Protein AF-A0A1B6FKU8-F1 (afdb_monomer)

InterPro domains:
  IPR032171 C-terminal of Roc, COR-A domain [PF16095] (45-155)

Organism: NCBI:txid1464854

Secondary structure (DSSP, 8-state):
-HHHHHHHHHHHHHHHHHHHTT--SEEEHHHHHHHHHHHHHHHHS---SSHHHHHHHHHHHHHTTSSEE--STTTTTEEES-HHHHHHHHHHHTS-TTT-GGGTTSEEETTTHHHH-TT---TTS-HHHHHHHHHHHTTSSEESSSSEEE-GGGSPPGGGHHHH-EEEEP--S-TTS-S-----------------------------------------TTT--------S---TTHHHHHHHHHHT-HHHHHHHHHH----HHHHH-HHHHHHS-PPEEEEEETTEEEEEETTEEEEEEE---TTS--SS--GGG-

Solvent-accessible surface area (backbone atoms only — not comparable to full-atom values): 19534 Å² total; per-residue (Å²): 107,76,69,46,55,51,46,52,55,48,40,51,48,54,23,52,53,26,50,75,70,60,30,55,40,62,33,45,55,69,54,44,54,53,51,52,52,52,48,35,37,72,75,67,73,41,80,67,94,45,74,65,54,46,49,53,44,48,50,53,34,32,79,71,62,56,26,44,68,44,97,41,100,81,41,54,50,44,37,33,34,37,52,66,60,50,50,52,60,55,45,58,76,76,42,59,53,92,81,30,69,67,37,70,57,14,44,29,46,57,80,54,48,59,71,77,45,72,77,66,47,58,74,95,54,66,60,66,58,51,52,52,51,47,29,43,72,71,62,60,29,38,63,47,55,100,53,40,32,38,27,50,89,45,28,37,51,79,88,40,41,89,81,58,57,28,72,46,78,48,84,62,71,64,91,72,73,86,67,83,85,71,78,82,74,84,75,92,72,91,79,91,80,81,98,70,93,72,86,80,74,82,77,76,79,71,83,77,69,86,77,78,82,74,94,82,84,82,86,54,75,92,75,56,89,80,84,86,84,90,66,98,70,81,62,91,63,46,48,54,54,50,51,35,55,59,72,49,40,66,65,56,50,54,48,62,48,62,72,60,79,76,56,71,73,50,64,71,36,71,68,52,42,59,66,68,65,55,60,37,30,36,37,46,34,49,56,34,40,32,40,28,49,64,95,41,75,79,44,77,51,65,69,88,56,88,91,54,88,49,80,96,59,60,73,90,78,112

Nearest PDB structures (foldseek):
  4wnr-assembly1_A  TM=6.972E-01  e=4.514E-07  Methanosarcina barkeri str. Fusaro
  3dpt-assembly1_A  TM=7.678E-01  e=4.236E-05  Chlorobaculum tepidum
  7jgr-assembly1_D  TM=4.812E-01  e=6.026E+00  Drosophila melanogaster

Radius of gyration: 30.18 Å; Cα contacts (8 Å, |Δi|>4): 337; chains: 1; bounding box: 61×38×111 Å

Sequence (318 aa):
PASYLALEDVVGHIAAERRQAGVDPVLTADQYRAVVWSEMQYRYQRTFRDTAELHQATLFLHDNGVLLHYDDATLKDLYFLDPQWLCDMLAHVVTIREINPFARTGIMKLDDLKHVFKSSNLGPVDTRGYIVNLLNKFEVALTWDNRTLLIPSLLPAEDDVHTAAVKVKIPVRSRGWAVRNKKISIPSASTVVGNSSFYAAPTTAVPELPCELELT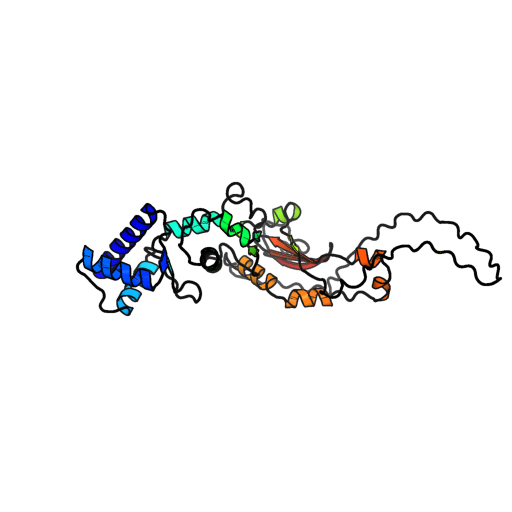HRGDPEVCVSRLLLMSYFPSGFWSRLITRILADDSIVDIVRSFFIIPKEVTQDSRLARLLDVRAEWVLWQTGMELRYADSVLFRMKEVIPSMRNSPVDYKKL

pLDDT: mean 76.71, std 18.18, range [29.33, 95.94]

Mean predicted aligned error: 13.11 Å

Structure (mmCIF, N/CA/C/O backbone):
data_AF-A0A1B6FKU8-F1
#
_entry.id   AF-A0A1B6FKU8-F1
#
loop_
_atom_site.group_PDB
_atom_site.id
_atom_site.type_symbol
_atom_site.label_atom_id
_atom_site.label_alt_id
_atom_site.label_comp_id
_atom_site.label_asym_id
_atom_site.label_entity_id
_atom_site.label_seq_id
_atom_site.pdbx_PDB_ins_code
_atom_site.Cartn_x
_atom_site.Cartn_y
_atom_site.Cartn_z
_atom_site.occupancy
_atom_site.B_iso_or_equiv
_atom_site.auth_seq_id
_atom_site.auth_comp_id
_atom_site.auth_asym_id
_atom_site.auth_atom_id
_atom_site.pdbx_PDB_model_num
ATOM 1 N N . PRO A 1 1 ? -3.999 1.912 34.307 1.00 79.06 1 PRO A N 1
ATOM 2 C CA . PRO A 1 1 ? -5.062 2.599 35.088 1.00 79.06 1 PRO A CA 1
ATOM 3 C C . PRO A 1 1 ? -6.407 1.890 34.893 1.00 79.06 1 PRO A C 1
ATOM 5 O O . PRO A 1 1 ? -6.628 1.354 33.816 1.00 79.06 1 PRO A O 1
ATOM 8 N N . ALA A 1 2 ? -7.304 1.874 35.882 1.00 85.75 2 ALA A N 1
ATOM 9 C CA . ALA A 1 2 ? -8.576 1.146 35.749 1.00 85.75 2 ALA A CA 1
ATOM 10 C C . ALA A 1 2 ? -9.507 1.712 34.651 1.00 85.75 2 ALA A C 1
ATOM 12 O O . ALA A 1 2 ? -10.292 0.968 34.079 1.00 85.75 2 ALA A O 1
ATOM 13 N N . SER A 1 3 ? -9.392 3.003 34.311 1.00 87.56 3 SER A N 1
ATOM 14 C CA . SER A 1 3 ? -10.083 3.606 33.158 1.00 87.56 3 SER A CA 1
ATOM 15 C C . SER A 1 3 ? -9.604 3.059 31.807 1.00 87.56 3 SER A C 1
ATOM 17 O O . SER A 1 3 ? -10.375 3.055 30.858 1.00 87.56 3 SER A O 1
ATOM 19 N N . TYR A 1 4 ? -8.363 2.573 31.722 1.00 92.06 4 TYR A N 1
ATOM 20 C CA . TYR A 1 4 ? -7.767 2.082 30.475 1.00 92.06 4 TYR A CA 1
ATOM 21 C C . TYR A 1 4 ? -8.216 0.643 30.202 1.00 92.06 4 TYR A C 1
ATOM 23 O O . TYR A 1 4 ? -8.531 0.316 29.069 1.00 92.06 4 TYR A O 1
ATOM 31 N N . LEU A 1 5 ? -8.330 -0.175 31.255 1.00 91.00 5 LEU A N 1
ATOM 32 C CA . LEU A 1 5 ? -8.915 -1.519 31.163 1.00 91.00 5 LEU A CA 1
ATOM 33 C C . LEU A 1 5 ? -10.403 -1.452 30.787 1.00 91.00 5 LEU A C 1
ATOM 35 O O . LEU A 1 5 ? -10.860 -2.187 29.925 1.00 91.00 5 LEU A O 1
ATOM 39 N N . ALA A 1 6 ? -11.150 -0.511 31.377 1.00 92.12 6 ALA A N 1
ATOM 40 C CA . ALA A 1 6 ? -12.539 -0.277 30.982 1.00 92.12 6 ALA A CA 1
ATOM 41 C C . ALA A 1 6 ? -12.652 0.161 29.510 1.00 92.12 6 ALA A C 1
ATOM 43 O O . ALA A 1 6 ? -13.564 -0.271 28.812 1.00 92.12 6 ALA A O 1
ATOM 44 N N . LEU A 1 7 ? -11.719 0.991 29.027 1.00 94.31 7 LEU A N 1
ATOM 45 C CA . LEU A 1 7 ? -11.674 1.384 27.619 1.00 94.31 7 LEU A CA 1
ATOM 46 C C . LEU A 1 7 ? -11.393 0.193 26.698 1.00 94.31 7 LEU A C 1
ATOM 48 O O . LEU A 1 7 ? -12.046 0.077 25.668 1.00 94.31 7 LEU A O 1
ATOM 52 N N . GLU A 1 8 ? -10.452 -0.675 27.062 1.00 94.81 8 GLU A N 1
ATOM 53 C CA . GLU A 1 8 ? -10.139 -1.903 26.322 1.00 94.81 8 GLU A CA 1
ATOM 54 C C . GLU A 1 8 ? -11.380 -2.792 26.163 1.00 94.81 8 GLU A C 1
ATOM 56 O O . GLU A 1 8 ? -11.742 -3.139 25.036 1.00 94.81 8 GLU A O 1
ATOM 61 N N . ASP A 1 9 ? -12.102 -3.058 27.256 1.00 93.94 9 ASP A N 1
ATOM 62 C CA . ASP A 1 9 ? -13.347 -3.832 27.217 1.00 93.94 9 ASP A CA 1
ATOM 63 C C . ASP A 1 9 ? -14.419 -3.165 26.333 1.00 93.94 9 ASP A C 1
ATOM 65 O O . ASP A 1 9 ? -15.095 -3.828 25.538 1.00 93.94 9 ASP A O 1
ATOM 69 N N . VAL A 1 10 ? -14.579 -1.840 26.450 1.00 94.75 10 VAL A N 1
ATOM 70 C CA . VAL A 1 10 ? -15.532 -1.058 25.645 1.00 94.75 10 VAL A CA 1
ATOM 71 C C . VAL A 1 10 ? -15.188 -1.140 24.159 1.00 94.75 10 VAL A C 1
ATOM 73 O O . VAL A 1 10 ? -16.073 -1.392 23.341 1.00 94.75 10 VAL A O 1
ATOM 76 N N . VAL A 1 11 ? -13.916 -0.966 23.795 1.00 95.56 11 VAL A N 1
ATOM 77 C CA . VAL A 1 11 ? -13.444 -1.056 22.407 1.00 95.56 11 VAL A CA 1
ATOM 78 C C . VAL A 1 11 ? -13.693 -2.452 21.843 1.00 95.56 11 VAL A C 1
ATOM 80 O O . VAL A 1 11 ? -14.251 -2.567 20.749 1.00 95.56 11 VAL A O 1
ATOM 83 N N . GLY A 1 12 ? -13.373 -3.501 22.608 1.00 94.75 12 GLY A N 1
ATOM 84 C CA . GLY A 1 12 ? -13.641 -4.885 22.221 1.00 94.75 12 GLY A CA 1
ATOM 85 C C . GLY A 1 12 ? -15.130 -5.149 21.981 1.00 94.75 12 GLY A C 1
ATOM 86 O O . GLY A 1 12 ? -15.500 -5.792 20.995 1.00 94.75 12 GLY A O 1
ATOM 87 N N . HIS A 1 13 ? -16.006 -4.592 22.822 1.00 94.50 13 HIS A N 1
ATOM 88 C CA . HIS A 1 13 ? -17.446 -4.712 22.617 1.00 94.50 13 HIS A CA 1
ATOM 89 C C . HIS A 1 13 ? -17.924 -3.993 21.352 1.00 94.50 13 HIS A C 1
ATOM 91 O O . HIS A 1 13 ? -18.655 -4.584 20.559 1.00 94.50 13 HIS A O 1
ATOM 97 N N . ILE A 1 14 ? -17.514 -2.737 21.146 1.00 94.69 14 ILE A N 1
ATOM 98 C CA . ILE A 1 14 ? -17.926 -1.953 19.972 1.00 94.69 14 ILE A CA 1
ATOM 99 C C . ILE A 1 14 ? -17.451 -2.639 18.682 1.00 94.69 14 ILE A C 1
ATOM 101 O O . ILE A 1 14 ? -18.188 -2.690 17.695 1.00 94.69 14 ILE A O 1
ATOM 105 N N . ALA A 1 15 ? -16.236 -3.196 18.680 1.00 94.62 15 ALA A N 1
ATOM 106 C CA . ALA A 1 15 ? -15.712 -3.967 17.557 1.00 94.62 15 ALA A CA 1
ATOM 107 C C . ALA A 1 15 ? -16.561 -5.221 17.274 1.00 94.62 15 ALA A C 1
ATOM 109 O O . ALA A 1 15 ? -16.908 -5.489 16.120 1.00 94.62 15 ALA A O 1
ATOM 110 N N . ALA A 1 16 ? -16.940 -5.968 18.318 1.00 93.81 16 ALA A N 1
ATOM 111 C CA . ALA A 1 16 ? -17.774 -7.161 18.192 1.00 93.81 16 ALA A CA 1
ATOM 112 C C . ALA A 1 16 ? -19.190 -6.839 17.686 1.00 93.81 16 ALA A C 1
ATOM 114 O O . ALA A 1 16 ? -19.685 -7.523 16.789 1.00 93.81 16 ALA A O 1
ATOM 115 N N . GLU A 1 17 ? -19.817 -5.786 18.212 1.00 93.44 17 GLU A N 1
ATOM 116 C CA . GLU A 1 17 ? -21.133 -5.306 17.776 1.00 93.44 17 GLU A CA 1
ATOM 117 C C . GLU A 1 17 ? -21.115 -4.916 16.292 1.00 93.44 17 GLU A C 1
ATOM 119 O O . GLU A 1 17 ? -21.962 -5.361 15.515 1.00 93.44 17 GLU A O 1
ATOM 124 N N . ARG A 1 18 ? -20.097 -4.159 15.861 1.00 90.94 18 ARG A N 1
ATOM 125 C CA . ARG A 1 18 ? -19.927 -3.777 14.451 1.00 90.94 18 ARG A CA 1
ATOM 126 C C . ARG A 1 18 ? -19.764 -4.982 13.536 1.00 90.94 18 ARG A C 1
ATOM 128 O O . ARG A 1 18 ? -20.434 -5.056 12.505 1.00 90.94 18 ARG A O 1
ATOM 135 N N . ARG A 1 19 ? -18.944 -5.958 13.937 1.00 88.62 19 ARG A N 1
ATOM 136 C CA . ARG A 1 19 ? -18.764 -7.199 13.174 1.00 88.62 19 ARG A CA 1
ATOM 137 C C . ARG A 1 19 ? -20.077 -7.979 13.055 1.00 88.62 19 ARG A C 1
ATOM 139 O O . ARG A 1 19 ? -20.380 -8.474 11.973 1.00 88.62 19 ARG A O 1
ATOM 146 N N . GLN A 1 20 ? -20.869 -8.064 14.126 1.00 90.31 20 GLN A N 1
ATOM 147 C CA . GLN A 1 20 ? -22.192 -8.705 14.096 1.00 90.31 20 GLN A CA 1
ATOM 148 C C . GLN A 1 20 ? -23.176 -7.964 13.182 1.00 90.31 20 GLN A C 1
ATOM 150 O O . GLN A 1 20 ? -23.977 -8.599 12.501 1.00 90.31 20 GLN A O 1
ATOM 155 N N . ALA A 1 21 ? -23.078 -6.635 13.120 1.00 89.25 21 ALA A N 1
ATOM 156 C CA . ALA A 1 21 ? -23.851 -5.802 12.204 1.00 89.25 21 ALA A CA 1
ATOM 157 C C . ALA A 1 21 ? -23.348 -5.845 10.744 1.00 89.25 21 ALA A C 1
ATOM 159 O O . ALA A 1 21 ? -23.973 -5.244 9.871 1.00 89.25 21 ALA A O 1
ATOM 160 N N . GLY A 1 22 ? -22.235 -6.533 10.457 1.00 84.12 22 GLY A N 1
ATOM 161 C CA . GLY A 1 22 ? -21.639 -6.595 9.118 1.00 84.12 22 GLY A CA 1
ATOM 162 C C . GLY A 1 22 ? -21.018 -5.273 8.650 1.00 84.12 22 GLY A C 1
ATOM 163 O O . GLY A 1 22 ? -20.905 -5.045 7.444 1.00 84.12 22 GLY A O 1
ATOM 164 N N . VAL A 1 23 ? -20.650 -4.401 9.593 1.00 86.81 23 VAL A N 1
ATOM 165 C CA . VAL A 1 23 ? -19.987 -3.114 9.347 1.00 86.81 23 VAL A CA 1
ATOM 166 C C . VAL A 1 23 ? -18.526 -3.227 9.766 1.00 86.81 23 VAL A C 1
ATOM 168 O O . VAL A 1 23 ? -18.198 -3.901 10.745 1.00 86.81 23 VAL A O 1
ATOM 171 N N . ASP A 1 24 ? -17.641 -2.554 9.039 1.00 87.75 24 ASP A N 1
ATOM 172 C CA . ASP A 1 24 ? -16.218 -2.579 9.358 1.00 87.75 24 ASP A CA 1
ATOM 173 C C . ASP A 1 24 ? -15.964 -2.006 10.775 1.00 87.75 24 ASP A C 1
ATOM 175 O O . ASP A 1 24 ? -16.584 -1.005 11.164 1.00 87.75 24 ASP A O 1
ATOM 179 N N . PRO A 1 25 ? -15.055 -2.606 11.568 1.00 91.81 25 PRO A N 1
ATOM 180 C CA . PRO A 1 25 ? -14.721 -2.198 12.934 1.00 91.81 25 PRO A CA 1
ATOM 181 C C . PRO A 1 25 ? -13.832 -0.942 12.953 1.00 91.81 25 PRO A C 1
ATOM 183 O O . PRO A 1 25 ? -12.766 -0.912 13.568 1.00 91.81 25 PRO A O 1
ATOM 186 N N . VAL A 1 26 ? -14.265 0.108 12.256 1.00 90.50 26 VAL A N 1
ATOM 187 C CA . VAL A 1 26 ? -13.564 1.386 12.125 1.00 90.50 26 VAL A CA 1
ATOM 188 C C . VAL A 1 26 ? -14.511 2.520 12.491 1.00 90.50 26 VAL A C 1
ATOM 190 O O . VAL A 1 26 ? -15.696 2.500 12.149 1.00 90.50 26 VAL A O 1
ATOM 193 N N . LEU A 1 27 ? -13.982 3.513 13.199 1.00 91.88 27 LEU A N 1
ATOM 194 C CA . LEU A 1 27 ? -14.703 4.710 13.615 1.00 91.88 27 LEU A CA 1
ATOM 195 C C . LEU A 1 27 ? -13.985 5.973 13.159 1.00 91.88 27 LEU A C 1
ATOM 197 O O . LEU A 1 27 ? -12.756 6.013 13.155 1.00 91.88 27 LEU A O 1
ATOM 201 N N . THR A 1 28 ? -14.755 7.012 12.825 1.00 91.88 28 THR A N 1
ATOM 202 C CA . THR A 1 28 ? -14.191 8.362 12.688 1.00 91.88 28 THR A CA 1
ATOM 203 C C . THR A 1 28 ? -13.865 8.951 14.062 1.00 91.88 28 THR A C 1
ATOM 205 O O . THR A 1 28 ? -14.386 8.465 15.071 1.00 91.88 28 THR A O 1
ATOM 208 N N . ALA A 1 29 ? -13.061 10.014 14.147 1.00 92.12 29 ALA A N 1
ATOM 209 C CA . ALA A 1 29 ? -12.661 10.582 15.434 1.00 92.12 29 ALA A CA 1
ATOM 210 C C . ALA A 1 29 ? -13.864 11.043 16.267 1.00 92.12 29 ALA A C 1
ATOM 212 O O . ALA A 1 29 ? -13.920 10.800 17.475 1.00 92.12 29 ALA A O 1
ATOM 213 N N . ASP A 1 30 ? -14.853 11.659 15.620 1.00 91.88 30 ASP A N 1
ATOM 214 C CA . ASP A 1 30 ? -16.069 12.125 16.287 1.00 91.88 30 ASP A CA 1
ATOM 215 C C . ASP A 1 30 ? -16.940 10.959 16.766 1.00 91.88 30 ASP A C 1
ATOM 217 O O . ASP A 1 30 ? -17.421 10.969 17.901 1.00 91.88 30 ASP A O 1
ATOM 221 N N . GLN A 1 31 ? -17.093 9.917 15.939 1.00 93.19 31 GLN A N 1
ATOM 222 C CA . GLN A 1 31 ? -17.847 8.723 16.321 1.00 93.19 31 GLN A CA 1
ATOM 223 C C . GLN A 1 31 ? -17.153 7.963 17.453 1.00 93.19 31 GLN A C 1
ATOM 225 O O . GLN A 1 31 ? -17.813 7.568 18.409 1.00 93.19 31 GLN A O 1
ATOM 230 N N . TYR A 1 32 ? -15.832 7.790 17.372 1.00 94.88 32 TYR A N 1
ATOM 231 C CA . TYR A 1 32 ? -15.034 7.142 18.407 1.00 94.88 32 TYR A CA 1
ATOM 232 C C . TYR A 1 32 ? -15.222 7.842 19.748 1.00 94.88 32 TYR A C 1
ATOM 234 O O . TYR A 1 32 ? -15.609 7.203 20.723 1.00 94.88 32 TYR A O 1
ATOM 242 N N . ARG A 1 33 ? -15.052 9.169 19.786 1.00 93.12 33 ARG A N 1
ATOM 243 C CA . ARG A 1 33 ? -15.239 9.956 21.012 1.00 93.12 33 ARG A CA 1
ATOM 244 C C . ARG A 1 33 ? -16.652 9.813 21.569 1.00 93.12 33 ARG A C 1
ATOM 246 O O . ARG A 1 33 ? -16.794 9.537 22.754 1.00 93.12 33 ARG A O 1
ATOM 253 N N . ALA A 1 34 ? -17.681 9.979 20.739 1.00 92.94 34 ALA A N 1
ATOM 254 C CA . ALA A 1 34 ? -19.070 9.934 21.191 1.00 92.94 34 ALA A CA 1
ATOM 255 C C . ALA A 1 34 ? -19.473 8.546 21.720 1.00 92.94 34 ALA A C 1
ATOM 257 O O . ALA A 1 34 ? -20.034 8.439 22.812 1.00 92.94 34 ALA A O 1
ATOM 258 N N . VAL A 1 35 ? -19.155 7.486 20.969 1.00 93.38 35 VAL A N 1
ATOM 259 C CA . VAL A 1 35 ? -19.521 6.108 21.325 1.00 93.38 35 VAL A CA 1
ATOM 260 C C . VAL A 1 35 ? -18.749 5.655 22.558 1.00 93.38 35 VAL A C 1
ATOM 262 O O . VAL A 1 35 ? -19.366 5.177 23.505 1.00 93.38 35 VAL A O 1
ATOM 265 N N . VAL A 1 36 ? -17.430 5.869 22.603 1.00 93.69 36 VAL A N 1
ATOM 266 C CA . VAL A 1 36 ? -16.616 5.503 23.772 1.00 93.69 36 VAL A CA 1
ATOM 267 C C . VAL A 1 36 ? -17.100 6.229 25.021 1.00 93.69 36 VAL A C 1
ATOM 269 O O . VAL A 1 36 ? -17.218 5.601 26.069 1.00 93.69 36 VAL A O 1
ATOM 272 N N . TRP A 1 37 ? -17.419 7.524 24.931 1.00 90.50 37 TRP A N 1
ATOM 273 C CA . TRP A 1 37 ? -17.900 8.285 26.086 1.00 90.50 37 TRP A CA 1
ATOM 274 C C . TRP A 1 37 ? -19.234 7.750 26.615 1.00 90.50 37 TRP A C 1
ATOM 276 O O . TRP A 1 37 ? -19.400 7.585 27.824 1.00 90.50 37 TRP A O 1
ATOM 286 N N . SER A 1 38 ? -20.167 7.445 25.710 1.00 91.69 38 SER A N 1
ATOM 287 C CA . SER A 1 38 ? -21.468 6.869 26.056 1.00 91.69 38 SER A CA 1
ATOM 288 C C . SER A 1 38 ? -21.320 5.484 26.693 1.00 91.69 38 SER A C 1
ATOM 290 O O . SER A 1 38 ? -21.878 5.226 27.759 1.00 91.69 38 SER A O 1
ATOM 292 N N . GLU A 1 39 ? -20.526 4.606 26.080 1.00 92.25 39 GLU A N 1
ATOM 293 C CA . GLU A 1 39 ? -20.338 3.222 26.523 1.00 92.25 39 GLU A CA 1
ATOM 294 C C . GLU A 1 39 ? -19.575 3.115 27.848 1.00 92.25 39 GLU A C 1
ATOM 296 O O . GLU A 1 39 ? -19.957 2.344 28.732 1.00 92.25 39 GLU A O 1
ATOM 301 N N . MET A 1 40 ? -18.539 3.937 28.033 1.00 91.44 40 MET A N 1
ATOM 302 C CA . MET A 1 40 ? -17.790 4.033 29.289 1.00 91.44 40 MET A CA 1
ATOM 303 C C . MET A 1 40 ? -18.688 4.461 30.456 1.00 91.44 40 MET A C 1
ATOM 305 O O . MET A 1 40 ? -18.648 3.850 31.532 1.00 91.44 40 MET A O 1
ATOM 309 N N . GLN A 1 41 ? -19.538 5.471 30.235 1.00 89.94 41 GLN A N 1
ATOM 310 C CA . GLN A 1 41 ? -20.474 5.944 31.251 1.00 89.94 41 GLN A CA 1
ATOM 311 C C . GLN A 1 41 ? -21.546 4.893 31.551 1.00 89.94 41 GLN A C 1
ATOM 313 O O . GLN A 1 41 ? -21.834 4.625 32.716 1.00 89.94 41 GLN A O 1
ATOM 318 N N . TYR A 1 42 ? -22.126 4.282 30.518 1.00 90.25 42 TYR A N 1
ATOM 319 C CA . TYR A 1 42 ? -23.207 3.314 30.672 1.00 90.25 42 TYR A CA 1
ATOM 320 C C . TYR A 1 42 ? -22.754 2.042 31.406 1.00 90.25 42 TYR A C 1
ATOM 322 O O . TYR A 1 42 ? -23.417 1.609 32.349 1.00 90.25 42 TYR A O 1
ATOM 330 N N . ARG A 1 43 ? -21.606 1.468 31.021 1.00 89.44 43 ARG A N 1
ATOM 331 C CA . ARG A 1 43 ? -21.142 0.163 31.527 1.00 89.44 43 ARG A CA 1
ATOM 332 C C . ARG A 1 43 ? -20.338 0.236 32.812 1.00 89.44 43 ARG A C 1
ATOM 334 O O . ARG A 1 43 ? -20.511 -0.603 33.692 1.00 89.44 43 ARG A O 1
ATOM 341 N N . TYR A 1 44 ? -19.451 1.220 32.910 1.00 87.56 44 TYR A N 1
ATOM 342 C CA . TYR A 1 44 ? -18.468 1.288 33.989 1.00 87.56 44 TYR A CA 1
ATOM 343 C C . TYR A 1 44 ? -18.695 2.474 34.927 1.00 87.56 44 TYR A C 1
ATOM 345 O O . TYR A 1 44 ? -17.972 2.582 35.918 1.00 87.56 44 TYR A O 1
ATOM 353 N N . GLN A 1 45 ? -19.676 3.348 34.638 1.00 87.00 45 GLN A N 1
ATOM 354 C CA . GLN A 1 45 ? -19.925 4.602 35.368 1.00 87.00 45 GLN A CA 1
ATOM 355 C C . GLN A 1 45 ? -18.641 5.430 35.522 1.00 87.00 45 GLN A C 1
ATOM 357 O O . GLN A 1 45 ? -18.364 6.023 36.566 1.00 87.00 45 GLN A O 1
ATOM 362 N N . ARG A 1 46 ? -17.810 5.407 34.475 1.00 84.25 46 ARG A N 1
ATOM 363 C CA . ARG A 1 46 ? -16.521 6.091 34.399 1.00 84.25 46 ARG A CA 1
ATOM 364 C C . ARG A 1 46 ? -16.499 6.964 33.162 1.00 84.25 46 ARG A C 1
ATOM 366 O O . ARG A 1 46 ? -17.022 6.589 32.120 1.00 84.25 46 ARG A O 1
ATOM 373 N N . THR A 1 47 ? -15.799 8.081 33.261 1.00 85.81 47 THR A N 1
ATOM 374 C CA . THR A 1 47 ? -15.489 8.950 32.128 1.00 85.81 47 THR A CA 1
ATOM 375 C C . THR A 1 47 ? -14.024 9.337 32.171 1.00 85.81 47 THR A C 1
ATOM 377 O O 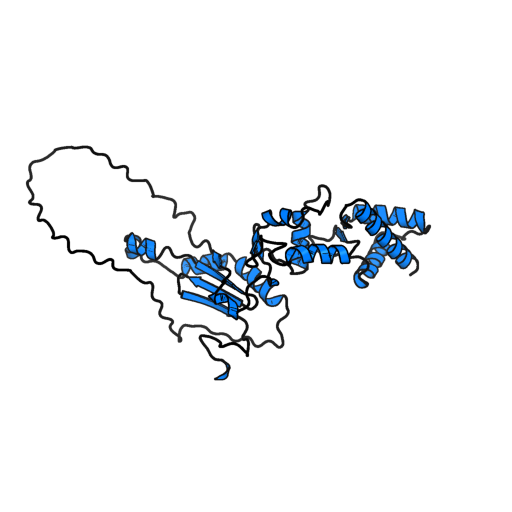. THR A 1 47 ? -13.356 9.199 33.198 1.00 85.81 47 THR A O 1
ATOM 380 N N . PHE A 1 48 ? -13.537 9.847 31.048 1.00 88.69 48 PHE A N 1
ATOM 381 C CA . PHE A 1 48 ? -12.281 10.579 31.008 1.00 88.69 48 PHE A CA 1
ATOM 382 C C . PHE A 1 48 ? -12.508 12.016 31.482 1.00 88.69 48 PHE A C 1
ATOM 384 O O . PHE A 1 48 ? -13.620 12.543 31.396 1.00 88.69 48 PHE A O 1
ATOM 391 N N . ARG A 1 49 ? -11.460 12.654 32.001 1.00 87.56 49 ARG A N 1
ATOM 392 C CA . ARG A 1 49 ? -11.484 14.058 32.419 1.00 87.56 49 ARG A CA 1
ATOM 393 C C . ARG A 1 49 ? -11.669 14.992 31.228 1.00 87.56 49 ARG A C 1
ATOM 395 O O . ARG A 1 49 ? -12.416 15.962 31.313 1.00 87.56 49 ARG A O 1
ATOM 402 N N . ASP A 1 50 ? -10.954 14.713 30.147 1.00 89.44 50 ASP A N 1
ATOM 403 C CA . ASP A 1 50 ? -10.944 15.499 28.921 1.00 89.44 50 ASP A CA 1
ATOM 404 C C . ASP A 1 50 ? -10.553 14.628 27.714 1.00 89.44 50 ASP A C 1
ATOM 406 O O . ASP A 1 50 ? -10.277 13.428 27.822 1.00 89.44 50 ASP A O 1
ATOM 410 N N . THR A 1 51 ? -10.535 15.241 26.531 1.00 88.81 51 THR A N 1
ATOM 411 C CA . THR A 1 51 ? -10.132 14.575 25.288 1.00 88.81 51 THR A CA 1
ATOM 412 C C . THR A 1 51 ? -8.658 14.175 25.276 1.00 88.81 51 THR A C 1
ATOM 414 O O . THR A 1 51 ? -8.292 13.264 24.535 1.00 88.81 51 THR A O 1
ATOM 417 N N . ALA A 1 52 ? -7.807 14.842 26.063 1.00 92.06 52 ALA A N 1
ATOM 418 C CA . ALA A 1 52 ? -6.384 14.537 26.124 1.00 92.06 52 ALA A CA 1
ATOM 419 C C . ALA A 1 52 ? -6.144 13.230 26.887 1.00 92.06 52 ALA A C 1
ATOM 421 O O . ALA A 1 52 ? -5.383 12.390 26.414 1.00 92.06 52 ALA A O 1
ATOM 422 N N . GLU A 1 53 ? -6.842 13.004 28.002 1.00 93.06 53 GLU A N 1
ATOM 423 C CA . GLU A 1 53 ? -6.772 11.738 28.737 1.00 93.06 53 GLU A CA 1
ATOM 424 C C . GLU A 1 53 ? -7.284 10.565 27.889 1.00 93.06 53 GLU A C 1
ATOM 426 O O . GLU A 1 53 ? -6.629 9.523 27.834 1.00 93.06 53 GLU A O 1
ATOM 431 N N . LEU A 1 54 ? -8.399 10.743 27.167 1.00 93.38 54 LEU A N 1
ATOM 432 C CA . LEU A 1 54 ? -8.894 9.733 26.223 1.00 93.38 54 LEU A CA 1
ATOM 433 C C . LEU A 1 54 ? -7.860 9.434 25.126 1.00 93.38 54 LEU A C 1
ATOM 435 O O . LEU A 1 54 ? -7.657 8.274 24.764 1.00 93.38 54 LEU A O 1
ATOM 439 N N . HIS A 1 55 ? -7.195 10.462 24.595 1.00 93.44 55 HIS A N 1
ATOM 440 C CA . HIS A 1 55 ? -6.150 10.279 23.591 1.00 93.44 55 HIS A CA 1
ATOM 441 C C . HIS A 1 55 ? -4.944 9.514 24.155 1.00 93.44 55 HIS A C 1
ATOM 443 O O . HIS A 1 55 ? -4.484 8.576 23.514 1.00 93.44 55 HIS A O 1
ATOM 449 N N . GLN A 1 56 ? -4.488 9.821 25.375 1.00 93.94 56 GLN A N 1
ATOM 450 C CA . GLN A 1 56 ? -3.412 9.065 26.034 1.00 93.94 56 GLN A CA 1
ATOM 451 C C . GLN A 1 56 ? -3.793 7.600 26.275 1.00 93.94 56 GLN A C 1
ATOM 453 O O . GLN A 1 56 ? -2.995 6.703 26.015 1.00 93.94 56 GLN A O 1
ATOM 458 N N . ALA A 1 57 ? -5.030 7.340 26.709 1.00 94.88 57 ALA A N 1
ATOM 459 C CA . ALA A 1 57 ? -5.531 5.977 26.852 1.00 94.88 57 ALA A CA 1
ATOM 460 C C . ALA A 1 57 ? -5.582 5.247 25.502 1.00 94.88 57 ALA A C 1
ATOM 462 O O . ALA A 1 57 ? -5.160 4.101 25.402 1.00 94.88 57 ALA A O 1
ATOM 463 N N . THR A 1 58 ? -6.019 5.934 24.446 1.00 95.31 58 THR A N 1
ATOM 464 C CA . THR A 1 58 ? -6.033 5.397 23.078 1.00 95.31 58 THR A CA 1
ATOM 465 C C . THR A 1 58 ? -4.623 5.049 22.599 1.00 95.31 58 THR A C 1
ATOM 467 O O . THR A 1 58 ? -4.433 3.970 22.050 1.00 95.31 58 THR A O 1
ATOM 470 N N . LEU A 1 59 ? -3.632 5.922 22.815 1.00 95.00 59 LEU A N 1
ATOM 471 C CA . LEU A 1 59 ? -2.238 5.647 22.452 1.00 95.00 59 LEU A CA 1
ATOM 472 C C . LEU A 1 59 ? -1.677 4.456 23.232 1.00 95.00 59 LEU A C 1
ATOM 474 O O . LEU A 1 59 ? -1.027 3.596 22.654 1.00 95.00 59 LEU A O 1
ATOM 478 N N . PHE A 1 60 ? -2.010 4.338 24.518 1.00 95.88 60 PHE A N 1
ATOM 479 C CA . PHE A 1 60 ? -1.644 3.153 25.287 1.00 95.88 60 PHE A CA 1
ATOM 480 C C . PHE A 1 60 ? -2.254 1.877 24.684 1.00 95.88 60 PHE A C 1
ATOM 482 O O . PHE A 1 60 ? -1.554 0.882 24.521 1.00 95.88 60 PHE A O 1
ATOM 489 N N . LEU A 1 61 ? -3.539 1.891 24.313 1.00 95.88 61 LEU A N 1
ATOM 490 C CA . LEU A 1 61 ? -4.178 0.750 23.644 1.00 95.88 61 LEU A CA 1
ATOM 491 C C . LEU A 1 61 ? -3.557 0.475 22.261 1.00 95.88 61 LEU A C 1
ATOM 493 O O . LEU A 1 61 ? -3.472 -0.687 21.863 1.00 95.88 61 LEU A O 1
ATOM 497 N N . HIS A 1 62 ? -3.100 1.514 21.557 1.00 95.38 62 HIS A N 1
ATOM 498 C CA . HIS A 1 62 ? -2.367 1.394 20.298 1.00 95.38 62 HIS A CA 1
ATOM 499 C C . HIS A 1 62 ? -1.043 0.652 20.463 1.00 95.38 62 HIS A C 1
ATOM 501 O O . HIS A 1 62 ? -0.798 -0.324 19.755 1.00 95.38 62 HIS A O 1
ATOM 507 N N . ASP A 1 63 ? -0.238 1.056 21.441 1.00 94.62 63 ASP A N 1
ATOM 508 C CA . ASP A 1 63 ? 1.067 0.452 21.712 1.00 94.62 63 ASP A CA 1
ATOM 509 C C . ASP A 1 63 ? 0.948 -1.010 22.175 1.00 94.62 63 ASP A C 1
ATOM 511 O O . ASP A 1 63 ? 1.838 -1.821 21.923 1.00 94.62 63 ASP A O 1
ATOM 515 N N . ASN A 1 64 ? -0.169 -1.365 22.819 1.00 93.94 64 ASN A N 1
ATOM 516 C CA . ASN A 1 64 ? -0.471 -2.738 23.233 1.00 93.94 64 ASN A CA 1
ATOM 517 C C . ASN A 1 64 ? -1.180 -3.566 22.146 1.00 93.94 64 ASN A C 1
ATOM 519 O O . ASN A 1 64 ? -1.445 -4.747 22.360 1.00 93.94 64 ASN A O 1
ATOM 523 N N . GLY A 1 65 ? -1.495 -2.977 20.988 1.00 93.94 65 GLY A N 1
ATOM 524 C CA . GLY A 1 65 ? -2.143 -3.682 19.883 1.00 93.94 65 GLY A CA 1
ATOM 525 C C . GLY A 1 65 ? -3.598 -4.080 20.149 1.00 93.94 65 GLY A C 1
ATOM 526 O O . GLY A 1 65 ? -4.072 -5.041 19.552 1.00 93.94 65 GLY A O 1
ATOM 527 N N . VAL A 1 66 ? -4.306 -3.362 21.028 1.00 95.19 66 VAL A N 1
ATOM 528 C CA . VAL A 1 66 ? -5.751 -3.550 21.276 1.00 95.19 66 VAL A CA 1
ATOM 529 C C . VAL A 1 66 ? -6.577 -2.879 20.178 1.00 95.19 66 VAL A C 1
ATOM 531 O O . VAL A 1 66 ? -7.537 -3.448 19.671 1.00 95.19 66 VAL A O 1
ATOM 534 N N . LEU A 1 67 ? -6.186 -1.665 19.790 1.00 95.94 67 LEU A N 1
ATOM 535 C CA . LEU A 1 67 ? -6.746 -0.909 18.667 1.00 95.94 67 LEU A CA 1
ATOM 536 C C . LEU A 1 67 ? -5.605 -0.260 17.890 1.00 95.94 67 LEU A C 1
ATOM 538 O O . LEU A 1 67 ? -4.482 -0.210 18.375 1.00 95.94 67 LEU A O 1
ATOM 542 N N . LEU A 1 68 ? -5.860 0.278 16.700 1.00 94.81 68 LEU A N 1
ATOM 543 C CA . LEU A 1 68 ? -4.862 1.046 15.958 1.00 94.81 68 LEU A CA 1
ATOM 544 C C . LEU A 1 68 ? -5.382 2.445 15.641 1.00 94.81 68 LEU A C 1
ATOM 546 O O . LEU A 1 68 ? -6.501 2.622 15.164 1.00 94.81 68 LEU A O 1
ATOM 550 N N . HIS A 1 69 ? -4.548 3.447 15.893 1.00 94.00 69 HIS A N 1
ATOM 551 C CA . HIS A 1 69 ? -4.809 4.831 15.536 1.00 94.00 69 HIS A CA 1
ATOM 552 C C . HIS A 1 69 ? -3.502 5.475 15.094 1.00 94.00 69 HIS A C 1
ATOM 554 O O . HIS A 1 69 ? -2.456 5.235 15.694 1.00 94.00 69 HIS A O 1
ATOM 560 N N . TYR A 1 70 ? -3.558 6.277 14.037 1.00 91.94 70 TYR A N 1
ATOM 561 C CA . TYR A 1 70 ? -2.363 6.812 13.412 1.00 91.94 70 TYR A CA 1
ATOM 562 C C . TYR A 1 70 ? -2.424 8.320 13.275 1.00 91.94 70 TYR A C 1
ATOM 564 O O . TYR A 1 70 ? -3.312 8.847 12.614 1.00 91.94 70 TYR A O 1
ATOM 572 N N . ASP A 1 71 ? -1.423 9.001 13.823 1.00 88.06 71 ASP A N 1
ATOM 573 C CA . ASP A 1 71 ? -1.273 10.446 13.671 1.00 88.06 71 ASP A CA 1
ATOM 574 C C . ASP A 1 71 ? -0.602 10.792 12.329 1.00 88.06 71 ASP A C 1
ATOM 576 O O . ASP A 1 71 ? 0.538 11.245 12.256 1.00 88.06 71 ASP A O 1
ATOM 580 N N . ASP A 1 72 ? -1.285 10.484 11.224 1.00 85.94 72 ASP A N 1
ATOM 581 C CA . ASP A 1 72 ? -0.869 10.880 9.878 1.00 85.94 72 ASP A CA 1
ATOM 582 C C . ASP A 1 72 ? -1.968 11.651 9.151 1.00 85.94 72 ASP A C 1
ATOM 584 O O . ASP A 1 72 ? -3.157 11.505 9.428 1.00 85.94 72 ASP A O 1
ATOM 588 N N . ALA A 1 73 ? -1.566 12.481 8.184 1.00 83.25 73 ALA A N 1
ATOM 589 C CA . ALA A 1 73 ? -2.473 13.384 7.479 1.00 83.25 73 ALA A CA 1
ATOM 590 C C . ALA A 1 73 ? -3.682 12.671 6.847 1.00 83.25 73 ALA A C 1
ATOM 592 O O . ALA A 1 73 ? -4.727 13.298 6.673 1.00 83.25 73 ALA A O 1
ATOM 593 N N . THR A 1 74 ? -3.541 11.382 6.523 1.00 83.81 74 THR A N 1
ATOM 594 C CA . THR A 1 74 ? -4.540 10.593 5.805 1.00 83.81 74 THR A CA 1
ATOM 595 C C . THR A 1 74 ? -5.399 9.682 6.681 1.00 83.81 74 THR A C 1
ATOM 597 O O . THR A 1 74 ? -6.522 9.378 6.283 1.00 83.81 74 THR A O 1
ATOM 600 N N . LEU A 1 75 ? -4.910 9.251 7.850 1.00 88.12 75 LEU A N 1
ATOM 601 C CA . LEU A 1 75 ? -5.594 8.301 8.738 1.00 88.12 75 LEU A CA 1
ATOM 602 C C . LEU A 1 75 ? -5.875 8.848 10.146 1.00 88.12 75 LEU A C 1
ATOM 604 O O . LEU A 1 75 ? -6.518 8.150 10.923 1.00 88.12 75 LEU A O 1
ATOM 608 N N . LYS A 1 76 ? -5.480 10.087 10.478 1.00 89.88 76 LYS A N 1
ATOM 609 C CA . LYS A 1 76 ? -5.731 10.710 11.799 1.00 89.88 76 LYS A CA 1
ATOM 610 C C . LYS A 1 76 ? -7.194 10.804 12.214 1.00 89.88 76 LYS A C 1
ATOM 612 O O . LYS A 1 76 ? -7.483 11.061 13.375 1.00 89.88 76 LYS A O 1
ATOM 617 N N . ASP A 1 77 ? -8.120 10.679 11.271 1.00 90.44 77 ASP A N 1
ATOM 618 C CA . ASP A 1 77 ? -9.546 10.670 11.584 1.00 90.44 77 ASP A CA 1
ATOM 619 C C . ASP A 1 77 ? -10.072 9.251 11.832 1.00 90.44 77 ASP A C 1
ATOM 621 O O . ASP A 1 77 ? -11.213 9.092 12.230 1.00 90.44 77 ASP A O 1
ATOM 625 N N . LEU A 1 78 ? -9.270 8.205 11.624 1.00 90.88 78 LEU A N 1
ATOM 626 C CA . LEU A 1 78 ? -9.712 6.815 11.681 1.00 90.88 78 LEU A CA 1
ATOM 627 C C . LEU A 1 78 ? -9.154 6.091 12.909 1.00 90.88 78 LEU A C 1
ATOM 629 O O . LEU A 1 78 ? -7.973 6.190 13.256 1.00 90.88 78 LEU A O 1
ATOM 633 N N . TYR A 1 79 ? -10.035 5.332 13.552 1.00 93.69 79 TYR A N 1
ATOM 634 C CA . TYR A 1 79 ? -9.756 4.481 14.701 1.00 93.69 79 TYR A CA 1
ATOM 635 C C . TYR A 1 79 ? -10.139 3.051 14.336 1.00 93.69 79 TYR A C 1
ATOM 637 O O . TYR A 1 79 ? -11.320 2.745 14.163 1.00 93.69 79 TYR A O 1
ATOM 645 N N . PHE A 1 80 ? -9.143 2.182 14.199 1.00 93.62 80 PHE A N 1
ATOM 646 C CA . PHE A 1 80 ? -9.321 0.771 13.870 1.00 93.62 80 PHE A CA 1
ATOM 647 C C . PHE A 1 80 ? -9.476 -0.009 15.171 1.00 93.62 80 PHE A C 1
ATOM 649 O O . PHE A 1 80 ? -8.509 -0.202 15.902 1.00 93.62 80 PHE A O 1
ATOM 656 N N . LEU A 1 81 ? -10.697 -0.432 15.480 1.00 95.38 81 LEU A N 1
ATOM 657 C CA . LEU A 1 81 ? -11.016 -1.078 16.756 1.00 95.38 81 LEU A CA 1
ATOM 658 C C . LEU A 1 81 ? -10.611 -2.553 16.795 1.00 95.38 81 LEU A C 1
ATOM 660 O O . LEU A 1 81 ? -10.581 -3.149 17.863 1.00 95.38 81 LEU A O 1
ATOM 664 N N . ASP A 1 82 ? -10.340 -3.138 15.629 1.00 93.94 82 ASP A N 1
ATOM 665 C CA . ASP A 1 82 ? -9.945 -4.532 15.490 1.00 93.94 82 ASP A CA 1
ATOM 666 C C . ASP A 1 82 ? -8.699 -4.656 14.593 1.00 93.94 82 ASP A C 1
ATOM 668 O O . ASP A 1 82 ? -8.796 -4.608 13.358 1.00 93.94 82 ASP A O 1
ATOM 672 N N . PRO A 1 83 ? -7.515 -4.824 15.203 1.00 92.94 83 PRO A N 1
ATOM 673 C CA . PRO A 1 83 ? -6.263 -5.023 14.479 1.00 92.94 83 PRO A CA 1
ATOM 674 C C . PRO A 1 83 ? -6.218 -6.324 13.667 1.00 92.94 83 PRO A C 1
ATOM 676 O O . PRO A 1 83 ? -5.566 -6.364 12.623 1.00 92.94 83 PRO A O 1
ATOM 679 N N . GLN A 1 84 ? -6.915 -7.380 14.100 1.00 92.19 84 GLN A N 1
ATOM 680 C CA . GLN A 1 84 ? -6.968 -8.647 13.371 1.00 92.19 84 GLN A CA 1
ATOM 681 C C . GLN A 1 84 ? -7.762 -8.483 12.075 1.00 92.19 84 GLN A C 1
ATOM 683 O O . GLN A 1 84 ? -7.272 -8.860 11.013 1.00 92.19 84 GLN A O 1
ATOM 688 N N . TRP A 1 85 ? -8.933 -7.841 12.139 1.00 90.75 85 TRP A N 1
ATOM 689 C CA . TRP A 1 85 ? -9.694 -7.486 10.937 1.00 90.75 85 TRP A CA 1
ATOM 690 C C . TRP A 1 85 ? -8.847 -6.662 9.968 1.00 90.75 85 TRP A C 1
ATOM 692 O O . TRP A 1 85 ? -8.905 -6.882 8.760 1.00 90.75 85 TRP A O 1
ATOM 702 N N . LEU A 1 86 ? -8.035 -5.735 10.486 1.00 89.62 86 LEU A N 1
ATOM 703 C CA . LEU A 1 86 ? -7.167 -4.925 9.644 1.00 89.62 86 LEU A CA 1
ATOM 704 C C . LEU A 1 86 ? -6.116 -5.770 8.917 1.00 89.62 86 LEU A C 1
ATOM 706 O O . LEU A 1 86 ? -5.880 -5.575 7.723 1.00 89.62 86 LEU A O 1
ATOM 710 N N . CYS A 1 87 ? -5.506 -6.718 9.629 1.00 88.75 87 CYS A N 1
ATOM 711 C CA . CYS A 1 87 ? -4.560 -7.666 9.050 1.00 88.75 87 CYS A CA 1
ATOM 712 C C . CYS A 1 87 ? -5.230 -8.534 7.984 1.00 88.75 87 CYS A C 1
ATOM 714 O O . CYS A 1 87 ? -4.680 -8.679 6.894 1.00 88.75 87 CYS A O 1
ATOM 716 N N . ASP A 1 88 ? -6.431 -9.044 8.259 1.00 87.56 88 ASP A N 1
ATOM 717 C CA . ASP A 1 88 ? -7.210 -9.819 7.297 1.00 87.56 88 ASP A CA 1
ATOM 718 C C . ASP A 1 88 ? -7.504 -8.970 6.054 1.00 87.56 88 ASP A C 1
ATOM 720 O O . ASP A 1 88 ? -7.234 -9.396 4.932 1.00 87.56 88 ASP A O 1
ATOM 724 N N . MET A 1 89 ? -7.981 -7.734 6.231 1.00 84.44 89 MET A N 1
ATOM 725 C CA . MET A 1 89 ? -8.256 -6.786 5.147 1.00 84.44 89 MET A CA 1
ATOM 726 C C . MET A 1 89 ? -7.012 -6.545 4.277 1.00 84.44 89 MET A C 1
ATOM 728 O O . MET A 1 89 ? -7.086 -6.621 3.051 1.00 84.44 89 MET A O 1
ATOM 732 N N . LEU A 1 90 ? -5.854 -6.293 4.884 1.00 87.69 90 LEU A N 1
ATOM 733 C CA . LEU A 1 90 ? -4.597 -6.109 4.158 1.00 87.69 90 LEU A CA 1
ATOM 734 C C . LEU A 1 90 ? -4.146 -7.377 3.431 1.00 87.69 90 LEU A C 1
ATOM 736 O O . LEU A 1 90 ? -3.708 -7.308 2.279 1.00 87.69 90 LEU A O 1
ATOM 740 N N . ALA A 1 91 ? -4.285 -8.532 4.084 1.00 85.19 91 ALA A N 1
ATOM 741 C CA . ALA A 1 91 ? -3.900 -9.818 3.530 1.00 85.19 91 ALA A CA 1
ATOM 742 C C . ALA A 1 91 ? -4.641 -10.103 2.222 1.00 85.19 91 ALA A C 1
ATOM 744 O O . ALA A 1 91 ? -4.001 -10.578 1.288 1.00 85.19 91 ALA A O 1
ATOM 745 N N . HIS A 1 92 ? -5.927 -9.727 2.109 1.00 82.31 92 HIS A N 1
ATOM 746 C CA . HIS A 1 92 ? -6.736 -9.893 0.890 1.00 82.31 92 HIS A CA 1
ATOM 747 C C . HIS A 1 92 ? -6.051 -9.338 -0.375 1.00 82.31 92 HIS A C 1
ATOM 749 O O . HIS A 1 92 ? -6.164 -9.940 -1.447 1.00 82.31 92 HIS A O 1
ATOM 755 N N . VAL A 1 93 ? -5.284 -8.246 -0.260 1.00 81.44 93 VAL A N 1
ATOM 756 C CA . VAL A 1 93 ? -4.583 -7.616 -1.396 1.00 81.44 93 VAL A CA 1
ATOM 757 C C . VAL A 1 93 ? -3.406 -8.451 -1.889 1.00 81.44 93 VAL A C 1
ATOM 759 O O . VAL A 1 93 ? -3.204 -8.558 -3.099 1.00 81.44 93 VAL A O 1
ATOM 762 N N . VAL A 1 94 ? -2.665 -9.071 -0.971 1.00 78.69 94 VAL A N 1
ATOM 763 C CA . VAL A 1 94 ? -1.470 -9.887 -1.255 1.00 78.69 94 VAL A CA 1
ATOM 764 C C . VAL A 1 94 ? -1.776 -11.382 -1.386 1.00 78.69 94 VAL A C 1
ATOM 766 O O . VAL A 1 94 ? -0.856 -12.197 -1.417 1.00 78.69 94 VAL A O 1
ATOM 769 N N . THR A 1 95 ? -3.056 -11.763 -1.448 1.00 78.94 95 THR A N 1
ATOM 770 C CA . THR A 1 95 ? -3.454 -13.173 -1.565 1.00 78.94 95 THR A CA 1
ATOM 771 C C . THR A 1 95 ? -3.018 -13.810 -2.878 1.00 78.94 95 THR A C 1
ATOM 773 O O . THR A 1 95 ? -2.673 -13.153 -3.863 1.00 78.94 95 THR A O 1
ATOM 776 N N . ILE A 1 96 ? -3.079 -15.142 -2.886 1.00 68.75 96 ILE A N 1
ATOM 777 C CA . ILE A 1 96 ? -2.854 -15.962 -4.069 1.00 68.75 96 ILE A CA 1
ATOM 778 C C . ILE A 1 96 ? -3.760 -15.541 -5.235 1.00 68.75 96 ILE A C 1
ATOM 780 O O . ILE A 1 96 ? -4.900 -15.103 -5.067 1.00 68.75 96 ILE A O 1
ATOM 784 N N . ARG A 1 97 ? -3.243 -15.723 -6.449 1.00 67.31 97 ARG A N 1
ATOM 785 C CA . ARG A 1 97 ? -3.862 -15.326 -7.725 1.00 67.31 97 ARG A CA 1
ATOM 786 C C . ARG A 1 97 ? -5.260 -15.908 -7.974 1.00 67.31 97 ARG A C 1
ATOM 788 O O . ARG A 1 97 ? -6.005 -15.360 -8.783 1.00 67.31 97 ARG A O 1
ATOM 795 N N . GLU A 1 98 ? -5.598 -17.025 -7.335 1.00 72.06 98 GLU A N 1
ATOM 796 C CA . GLU A 1 98 ? -6.919 -17.655 -7.393 1.00 72.06 98 GLU A CA 1
ATOM 797 C C . GLU A 1 98 ? -7.973 -16.814 -6.655 1.00 72.06 98 GLU A C 1
ATOM 799 O O . GLU A 1 98 ? -9.136 -16.800 -7.051 1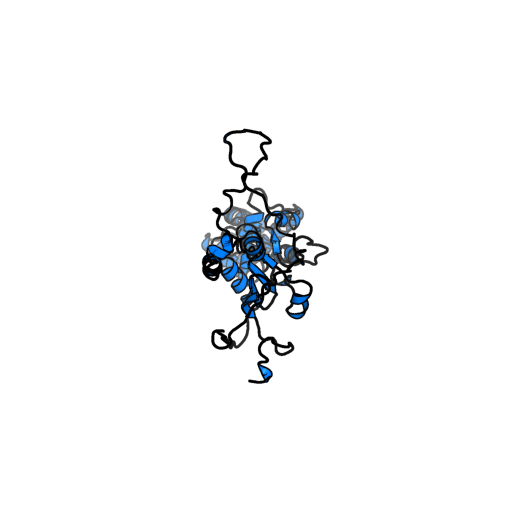.00 72.06 98 GLU A O 1
ATOM 804 N N . ILE A 1 99 ? -7.548 -16.076 -5.624 1.00 68.50 99 ILE A N 1
ATOM 805 C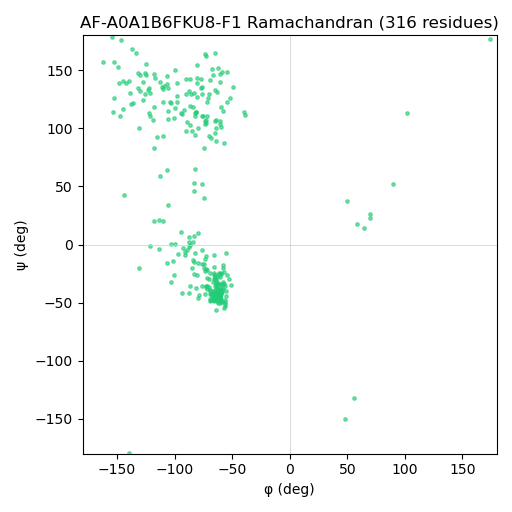 CA . ILE A 1 99 ? -8.376 -15.164 -4.829 1.00 68.50 99 ILE A CA 1
ATOM 806 C C . ILE A 1 99 ? -8.290 -13.740 -5.400 1.00 68.50 99 ILE A C 1
ATOM 808 O O . ILE A 1 99 ? -9.319 -13.084 -5.562 1.00 68.50 99 ILE A O 1
ATOM 812 N N . ASN A 1 100 ? -7.093 -13.285 -5.792 1.00 75.12 100 ASN A N 1
ATOM 813 C CA . ASN A 1 100 ? -6.881 -11.984 -6.428 1.00 75.12 100 ASN A CA 1
ATOM 814 C C . ASN A 1 100 ? -6.307 -12.110 -7.859 1.00 75.12 100 ASN A C 1
ATOM 816 O O . ASN A 1 100 ? -5.100 -11.952 -8.080 1.00 75.12 100 ASN A O 1
ATOM 820 N N . PRO A 1 101 ? -7.153 -12.342 -8.881 1.00 76.69 101 PRO A N 1
ATOM 821 C CA . PRO A 1 101 ? -6.694 -12.478 -10.263 1.00 76.69 101 PRO A CA 1
ATOM 822 C C . PRO A 1 101 ? -6.249 -11.152 -10.901 1.00 76.69 101 PRO A C 1
ATOM 824 O O . PRO A 1 101 ? -5.685 -11.182 -11.996 1.00 76.69 101 PRO A O 1
ATOM 827 N N . PHE A 1 102 ? -6.488 -10.005 -10.254 1.00 77.25 102 PHE A N 1
ATOM 828 C CA . PHE A 1 102 ? -6.192 -8.668 -10.787 1.00 77.25 102 PHE A CA 1
ATOM 829 C C . PHE A 1 102 ? -4.742 -8.223 -10.553 1.00 77.25 102 PHE A C 1
ATOM 831 O O . PHE A 1 102 ? -4.293 -7.272 -11.185 1.00 77.25 102 PHE A O 1
ATOM 838 N N . ALA A 1 103 ? -4.003 -8.926 -9.688 1.00 78.38 103 ALA A N 1
ATOM 839 C CA . ALA A 1 103 ? -2.646 -8.576 -9.264 1.00 78.38 103 ALA A CA 1
ATOM 840 C C . ALA A 1 103 ? -1.564 -9.573 -9.729 1.00 78.38 103 ALA A C 1
ATOM 842 O O . ALA A 1 103 ? -0.484 -9.634 -9.146 1.00 78.38 103 ALA A O 1
ATOM 843 N N . ARG A 1 104 ? -1.825 -10.367 -10.780 1.00 70.69 104 ARG A N 1
ATOM 844 C CA . ARG A 1 104 ? -0.959 -11.492 -11.211 1.00 70.69 104 ARG A CA 1
ATOM 845 C C . ARG A 1 104 ? 0.514 -11.143 -11.426 1.00 70.69 104 ARG A C 1
ATOM 847 O O . ARG A 1 104 ? 1.357 -12.018 -11.301 1.00 70.69 104 ARG A O 1
ATOM 854 N N . THR A 1 105 ? 0.803 -9.905 -11.805 1.00 77.00 105 THR A N 1
ATOM 855 C CA . THR A 1 105 ? 2.156 -9.419 -12.106 1.00 77.00 105 THR A CA 1
ATOM 856 C C . THR A 1 105 ? 2.658 -8.442 -11.042 1.00 77.00 105 THR A C 1
ATOM 858 O O . THR A 1 105 ? 3.473 -7.583 -11.348 1.00 77.00 105 THR A O 1
ATOM 861 N N . GLY A 1 106 ? 2.080 -8.449 -9.838 1.00 84.44 106 GLY A N 1
ATOM 862 C CA . GLY A 1 106 ? 2.374 -7.460 -8.797 1.00 84.44 106 GLY A CA 1
ATOM 863 C C . GLY A 1 106 ? 1.978 -6.026 -9.148 1.00 84.44 106 GLY A C 1
ATOM 864 O O . GLY A 1 106 ? 2.390 -5.092 -8.471 1.00 84.44 106 GLY A O 1
ATOM 865 N N . ILE A 1 107 ? 1.164 -5.833 -10.188 1.00 87.81 107 ILE A N 1
ATOM 866 C CA . ILE A 1 107 ? 0.573 -4.542 -10.545 1.00 87.81 107 ILE A CA 1
ATOM 867 C C . ILE A 1 107 ? -0.932 -4.719 -10.629 1.00 87.81 107 ILE A C 1
ATOM 869 O O . ILE A 1 107 ? -1.415 -5.611 -11.324 1.00 87.81 107 ILE A O 1
ATOM 873 N N . MET A 1 108 ? -1.658 -3.839 -9.953 1.00 87.81 108 MET A N 1
ATOM 874 C CA . MET A 1 108 ? -3.115 -3.829 -9.911 1.00 87.81 108 MET A CA 1
ATOM 875 C C . MET A 1 108 ? -3.628 -2.421 -10.216 1.00 87.81 108 MET A C 1
ATOM 877 O O . MET A 1 108 ? -2.999 -1.429 -9.849 1.00 87.81 108 MET A O 1
ATOM 881 N N . LYS A 1 109 ? -4.775 -2.293 -10.888 1.00 88.00 109 LYS A N 1
ATOM 882 C CA . LYS A 1 109 ? -5.415 -0.980 -11.046 1.00 88.00 109 LYS A CA 1
ATOM 883 C C . LYS A 1 109 ? -6.193 -0.634 -9.787 1.00 88.00 109 LYS A C 1
ATOM 885 O O . LYS A 1 109 ? -6.867 -1.483 -9.212 1.00 88.00 109 LYS A O 1
ATOM 890 N N . LEU A 1 110 ? -6.190 0.641 -9.414 1.00 86.62 110 LEU A N 1
ATOM 891 C CA . LEU A 1 110 ? -6.981 1.125 -8.282 1.00 86.62 110 LEU A CA 1
ATOM 892 C C . LEU A 1 110 ? -8.489 0.898 -8.474 1.00 86.62 110 LEU A C 1
ATOM 894 O O . LEU A 1 110 ? -9.215 0.725 -7.502 1.00 86.62 110 LEU A O 1
ATOM 898 N N . ASP A 1 111 ? -8.969 0.868 -9.719 1.00 84.56 111 ASP A N 1
ATOM 899 C CA . ASP A 1 111 ? -10.375 0.577 -10.012 1.00 84.56 111 ASP A CA 1
ATOM 900 C C . ASP A 1 111 ? -10.757 -0.879 -9.721 1.00 84.56 111 ASP A C 1
ATOM 902 O O . ASP A 1 111 ? -11.930 -1.142 -9.460 1.00 84.56 111 ASP A O 1
ATOM 906 N N . ASP A 1 112 ? -9.792 -1.803 -9.731 1.00 84.06 112 ASP A N 1
ATOM 907 C CA . ASP A 1 112 ? -10.013 -3.221 -9.434 1.00 84.06 112 ASP A CA 1
ATOM 908 C C . ASP A 1 112 ? -10.015 -3.491 -7.920 1.00 84.06 112 ASP A C 1
ATOM 910 O O . ASP A 1 112 ? -10.549 -4.504 -7.469 1.00 84.06 112 ASP A O 1
ATOM 914 N N . LEU A 1 113 ? -9.522 -2.543 -7.112 1.00 82.06 113 LEU A N 1
ATOM 915 C CA . LEU A 1 113 ? -9.495 -2.625 -5.648 1.00 82.06 113 LEU A CA 1
ATOM 916 C C . LEU A 1 113 ? -10.898 -2.847 -5.056 1.00 82.06 113 LEU A C 1
ATOM 918 O O . LEU A 1 113 ? -11.074 -3.632 -4.127 1.00 82.06 113 LEU A O 1
ATOM 922 N N . LYS A 1 114 ? -11.929 -2.244 -5.662 1.00 77.31 114 LYS A N 1
ATOM 923 C CA . LYS A 1 114 ? -13.339 -2.440 -5.275 1.00 77.31 114 LYS A CA 1
ATOM 924 C C . LYS A 1 114 ? -13.799 -3.898 -5.380 1.00 77.31 114 LYS A C 1
ATOM 926 O O . LYS A 1 114 ? -14.767 -4.289 -4.740 1.00 77.31 114 LYS A O 1
ATOM 931 N N . HIS A 1 115 ? -13.150 -4.697 -6.228 1.00 76.19 115 HIS A N 1
ATOM 932 C CA . HIS A 1 115 ? -13.49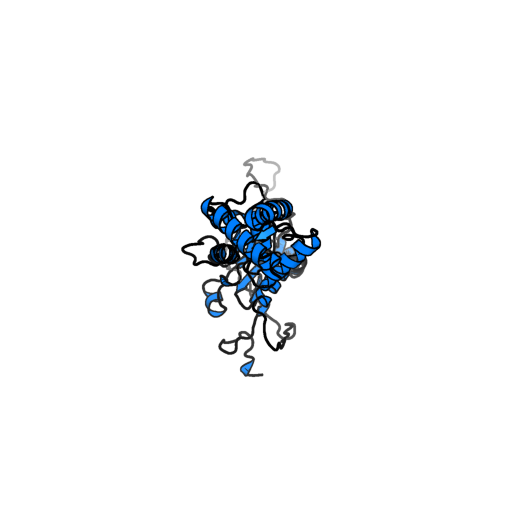0 -6.103 -6.408 1.00 76.19 115 HIS A CA 1
ATOM 933 C C . HIS A 1 115 ? -12.853 -7.001 -5.350 1.00 76.19 115 HIS A C 1
ATOM 935 O O . HIS A 1 115 ? -13.424 -8.051 -5.060 1.00 76.19 115 HIS A O 1
ATOM 941 N N . VAL A 1 116 ? -11.730 -6.569 -4.773 1.00 74.19 116 VAL A N 1
ATOM 942 C CA . VAL A 1 116 ? -11.060 -7.234 -3.649 1.00 74.19 116 VAL A CA 1
ATOM 943 C C . VAL A 1 116 ? -11.817 -6.962 -2.344 1.00 74.19 116 VAL A C 1
ATOM 945 O O . VAL A 1 116 ? -11.975 -7.862 -1.530 1.00 74.19 116 VAL A O 1
ATOM 948 N N . PHE A 1 117 ? -12.387 -5.762 -2.195 1.00 74.19 117 PHE A N 1
ATOM 949 C CA . PHE A 1 117 ? -13.078 -5.313 -0.977 1.00 74.19 117 PHE A CA 1
ATOM 950 C C . PHE A 1 117 ? -14.607 -5.266 -1.089 1.00 74.19 117 PHE A C 1
ATOM 952 O O . PHE A 1 117 ? -15.254 -4.423 -0.476 1.00 74.19 117 PHE A O 1
ATOM 959 N N . LYS A 1 118 ? -15.219 -6.180 -1.855 1.00 66.88 118 LYS A N 1
ATOM 960 C CA . LYS A 1 118 ? -16.686 -6.216 -2.053 1.00 66.88 118 LYS A CA 1
ATOM 961 C C . LYS A 1 118 ? -17.498 -6.361 -0.758 1.00 66.88 118 LYS A C 1
ATOM 963 O O . LYS A 1 118 ? -18.691 -6.084 -0.776 1.00 66.88 118 LYS A O 1
ATOM 968 N N . SER A 1 119 ? -16.878 -6.844 0.317 1.00 56.91 119 SER A N 1
ATOM 969 C CA . SER A 1 119 ? -17.495 -7.064 1.628 1.00 56.91 119 SER A CA 1
ATOM 970 C C . SER A 1 119 ? -17.263 -5.931 2.632 1.00 56.91 119 SER A C 1
ATOM 972 O O . SER A 1 119 ? -17.849 -5.979 3.708 1.00 56.91 119 SER A O 1
ATOM 974 N N . SER A 1 120 ? -16.419 -4.943 2.317 1.00 62.72 120 SER A N 1
ATOM 975 C CA . SER A 1 120 ? -16.153 -3.810 3.211 1.00 62.72 120 SER A CA 1
ATOM 976 C C . SER A 1 120 ? -17.268 -2.776 3.078 1.00 62.72 120 SER A C 1
ATOM 978 O O . SER A 1 120 ? -17.448 -2.177 2.018 1.00 62.72 120 SER A O 1
ATOM 980 N N . ASN A 1 121 ? -18.038 -2.589 4.149 1.00 58.22 121 ASN A N 1
ATOM 981 C CA . ASN A 1 121 ? -19.223 -1.730 4.192 1.00 58.22 121 ASN A CA 1
ATOM 982 C C . ASN A 1 121 ? -18.990 -0.518 5.101 1.00 58.22 121 ASN A C 1
ATOM 984 O O . ASN A 1 121 ? -19.724 -0.283 6.063 1.00 58.22 121 ASN A O 1
ATOM 988 N N . LEU A 1 122 ? -17.978 0.287 4.787 1.00 56.09 122 LEU A N 1
ATOM 989 C CA . LEU A 1 122 ? -17.652 1.510 5.523 1.00 56.09 122 LEU A CA 1
ATOM 990 C C . LEU A 1 122 ? -18.505 2.713 5.085 1.00 56.09 122 LEU A C 1
ATOM 992 O O . LEU A 1 122 ? -17.988 3.777 4.765 1.00 56.09 122 LEU A O 1
ATOM 996 N N . GLY A 1 123 ? -19.833 2.557 5.084 1.00 53.22 123 GLY A N 1
ATOM 997 C CA . GLY A 1 123 ? -20.777 3.659 4.855 1.00 53.22 123 GLY A CA 1
ATOM 998 C C . GLY A 1 123 ? -20.453 4.550 3.630 1.00 53.22 123 GLY A C 1
ATOM 999 O O . GLY A 1 123 ? -19.895 4.072 2.647 1.00 53.22 123 GLY A O 1
ATOM 1000 N N . PRO A 1 124 ? -20.818 5.848 3.646 1.00 50.31 124 PRO A N 1
ATOM 1001 C CA . PRO A 1 124 ? -20.596 6.782 2.532 1.00 50.31 124 PRO A CA 1
ATOM 1002 C C . PRO A 1 124 ? -19.187 7.411 2.487 1.00 50.31 124 PRO A C 1
ATOM 1004 O O . PRO A 1 124 ? -18.959 8.330 1.700 1.00 50.31 124 PRO A O 1
ATOM 1007 N N . VAL A 1 125 ? -18.250 6.972 3.334 1.00 55.06 125 VAL A N 1
ATOM 1008 C CA . VAL A 1 125 ? -16.857 7.452 3.304 1.00 55.06 125 VAL A CA 1
ATOM 1009 C C . VAL A 1 125 ? -16.145 6.774 2.136 1.00 55.06 125 VAL A C 1
ATOM 1011 O O . VAL A 1 125 ? -16.414 5.609 1.859 1.00 55.06 125 VAL A O 1
ATOM 1014 N N . ASP A 1 126 ? -15.256 7.493 1.441 1.00 67.44 126 ASP A N 1
ATOM 1015 C CA . ASP A 1 126 ? -14.469 6.975 0.314 1.00 67.44 126 ASP A CA 1
ATOM 1016 C C . ASP A 1 126 ? -13.652 5.741 0.737 1.00 67.44 126 ASP A C 1
ATOM 1018 O O . ASP A 1 126 ? -12.502 5.837 1.175 1.00 67.44 126 ASP A O 1
ATOM 1022 N N . THR A 1 127 ? -14.278 4.563 0.635 1.00 69.31 127 THR A N 1
ATOM 1023 C CA . THR A 1 127 ? -13.733 3.287 1.102 1.00 69.31 127 THR A CA 1
ATOM 1024 C C . THR A 1 127 ? -12.420 2.987 0.394 1.00 69.31 127 THR A C 1
ATOM 1026 O O . THR A 1 127 ? -11.463 2.491 0.980 1.00 69.31 127 THR A O 1
ATOM 1029 N N . ARG A 1 128 ? -12.337 3.382 -0.878 1.00 76.38 128 ARG A N 1
ATOM 1030 C CA . ARG A 1 128 ? -11.127 3.283 -1.686 1.00 76.38 128 ARG A CA 1
ATOM 1031 C C . ARG A 1 128 ? -10.018 4.173 -1.131 1.00 76.38 128 ARG A C 1
ATOM 1033 O O . ARG A 1 128 ? -8.889 3.705 -1.022 1.00 76.38 128 ARG A O 1
ATOM 1040 N N . GLY A 1 129 ? -10.326 5.423 -0.789 1.00 82.38 129 GLY A N 1
ATOM 1041 C CA . GLY A 1 129 ? -9.354 6.396 -0.295 1.00 82.38 129 GLY A CA 1
ATOM 1042 C C . GLY A 1 129 ? -8.611 5.911 0.949 1.00 82.38 129 GLY A C 1
ATOM 1043 O O . GLY A 1 129 ? -7.382 5.830 0.937 1.00 82.38 129 GLY A O 1
ATOM 1044 N N . TYR A 1 130 ? -9.333 5.518 2.005 1.00 82.62 130 TYR A N 1
ATOM 1045 C CA . TYR A 1 130 ? -8.660 5.095 3.236 1.00 82.62 130 TYR A CA 1
ATOM 1046 C C . TYR A 1 130 ? -7.928 3.755 3.078 1.00 82.62 130 TYR A C 1
ATOM 1048 O O . TYR A 1 130 ? -6.837 3.615 3.624 1.00 82.62 130 TYR A O 1
ATOM 1056 N N . ILE A 1 131 ? -8.465 2.793 2.309 1.00 85.38 131 ILE A N 1
ATOM 1057 C CA . ILE A 1 131 ? -7.781 1.513 2.049 1.00 85.38 131 ILE A CA 1
ATOM 1058 C C . ILE A 1 131 ? -6.450 1.766 1.343 1.00 85.38 131 ILE A C 1
ATOM 1060 O O . ILE A 1 131 ? -5.436 1.185 1.717 1.00 85.38 131 ILE A O 1
ATOM 1064 N N . VAL A 1 132 ? -6.424 2.655 0.347 1.00 88.00 132 VAL A N 1
ATOM 1065 C CA . VAL A 1 132 ? -5.189 3.028 -0.358 1.00 88.00 132 VAL A CA 1
ATOM 1066 C C . VAL A 1 132 ? -4.196 3.701 0.584 1.00 88.00 132 VAL A C 1
ATOM 1068 O O . VAL A 1 132 ? -3.015 3.360 0.566 1.00 88.00 132 VAL A O 1
ATOM 1071 N N . ASN A 1 133 ? -4.657 4.616 1.438 1.00 88.62 133 ASN A N 1
ATOM 1072 C CA . ASN A 1 133 ? -3.802 5.257 2.440 1.00 88.62 133 ASN A CA 1
ATOM 1073 C C . ASN A 1 133 ? -3.205 4.226 3.404 1.00 88.62 133 ASN A C 1
ATOM 1075 O O . ASN A 1 133 ? -2.027 4.299 3.753 1.00 88.62 133 ASN A O 1
ATOM 1079 N N . LEU A 1 134 ? -3.997 3.223 3.773 1.00 88.69 134 LEU A N 1
ATOM 1080 C CA . LEU A 1 134 ? -3.575 2.150 4.652 1.00 88.69 134 LEU A CA 1
ATOM 1081 C C . LEU A 1 134 ? -2.548 1.233 3.980 1.00 88.69 134 LEU A C 1
ATOM 1083 O O . LEU A 1 134 ? -1.478 0.999 4.534 1.00 88.69 134 LEU A O 1
ATOM 1087 N N . LEU A 1 135 ? -2.819 0.788 2.752 1.00 89.62 135 LEU A N 1
ATOM 1088 C CA . LEU A 1 135 ? -1.880 0.002 1.950 1.00 89.62 135 LEU A CA 1
ATOM 1089 C C . LEU A 1 135 ? -0.534 0.713 1.790 1.00 89.62 135 LEU A C 1
ATOM 1091 O O . LEU A 1 135 ? 0.506 0.083 1.986 1.00 89.62 135 LEU A O 1
ATOM 1095 N N . ASN A 1 136 ? -0.566 2.021 1.511 1.00 89.00 136 ASN A N 1
ATOM 1096 C CA . ASN A 1 136 ? 0.631 2.847 1.404 1.00 89.00 136 ASN A CA 1
ATOM 1097 C C . ASN A 1 136 ? 1.392 2.921 2.735 1.00 89.00 136 ASN A C 1
ATOM 1099 O O . ASN A 1 136 ? 2.613 2.771 2.760 1.00 89.00 136 ASN A O 1
ATOM 1103 N N . LYS A 1 137 ? 0.680 3.128 3.849 1.00 87.56 137 LYS A N 1
ATOM 1104 C CA . LYS A 1 137 ? 1.282 3.239 5.181 1.00 87.56 137 LYS A CA 1
ATOM 1105 C C . LYS A 1 137 ? 1.982 1.955 5.624 1.00 87.56 137 LYS A C 1
ATOM 1107 O O . LYS A 1 137 ? 3.078 2.027 6.174 1.00 87.56 137 LYS A O 1
ATOM 1112 N N . PHE A 1 138 ? 1.356 0.805 5.384 1.00 87.69 138 PHE A N 1
ATOM 1113 C CA . PHE A 1 138 ? 1.906 -0.508 5.730 1.00 87.69 138 PHE A CA 1
ATOM 1114 C C . PHE A 1 138 ? 2.823 -1.094 4.653 1.00 87.69 138 PHE A C 1
ATOM 1116 O O . PHE A 1 138 ? 3.339 -2.193 4.824 1.00 87.69 138 PHE A O 1
ATOM 1123 N N . GLU A 1 139 ? 3.022 -0.379 3.543 1.00 86.75 139 GLU A N 1
ATOM 1124 C CA . GLU A 1 139 ? 3.864 -0.790 2.412 1.00 86.75 139 GLU A CA 1
ATOM 1125 C C . GLU A 1 139 ? 3.473 -2.115 1.753 1.00 86.75 139 GLU A C 1
ATOM 1127 O O . GLU A 1 139 ? 4.256 -2.715 1.016 1.00 86.75 139 GLU A O 1
ATOM 1132 N N . VAL A 1 140 ? 2.245 -2.564 2.000 1.00 88.44 140 VAL A N 1
ATOM 1133 C CA . VAL A 1 140 ? 1.684 -3.780 1.407 1.00 88.44 140 VAL A CA 1
ATOM 1134 C C . VAL A 1 140 ? 1.460 -3.560 -0.086 1.00 88.44 140 VAL A C 1
ATOM 1136 O O . VAL A 1 140 ? 1.772 -4.423 -0.907 1.00 88.44 140 VAL A O 1
ATOM 1139 N N . ALA A 1 141 ? 0.946 -2.380 -0.439 1.00 90.44 141 ALA A N 1
ATOM 1140 C CA . ALA A 1 141 ? 0.843 -1.930 -1.813 1.00 90.44 141 ALA A CA 1
ATOM 1141 C C . ALA A 1 141 ? 1.078 -0.420 -1.899 1.00 90.44 141 ALA A C 1
ATOM 1143 O O . ALA A 1 141 ? 0.614 0.332 -1.047 1.00 90.44 141 ALA A O 1
ATOM 1144 N N . LEU A 1 142 ? 1.784 0.019 -2.937 1.00 91.31 142 LEU A N 1
ATOM 1145 C CA . LEU A 1 142 ? 2.218 1.403 -3.089 1.00 91.31 142 LEU A CA 1
ATOM 1146 C C . LEU A 1 142 ? 1.698 2.008 -4.391 1.00 91.31 142 LEU A C 1
ATOM 1148 O O . LEU A 1 142 ? 1.807 1.401 -5.455 1.00 91.31 142 LEU A O 1
ATOM 1152 N N . THR A 1 143 ? 1.172 3.224 -4.329 1.00 91.12 143 THR A N 1
ATOM 1153 C CA . THR A 1 143 ? 0.803 3.996 -5.525 1.00 91.12 143 THR A CA 1
ATOM 1154 C C . THR A 1 143 ? 1.995 4.805 -6.026 1.00 91.12 143 THR A C 1
ATOM 1156 O O . THR A 1 143 ? 2.611 5.522 -5.241 1.00 91.12 143 THR A O 1
ATOM 1159 N N . TRP A 1 144 ? 2.284 4.754 -7.328 1.00 89.19 144 TRP A N 1
ATOM 1160 C CA . TRP A 1 144 ? 3.184 5.721 -7.982 1.00 89.19 144 TRP A CA 1
ATOM 1161 C C . TRP A 1 144 ? 2.428 6.721 -8.872 1.00 89.19 144 TRP A C 1
ATOM 1163 O O . TRP A 1 144 ? 2.967 7.764 -9.225 1.00 89.19 144 TRP A O 1
ATOM 1173 N N . ASP A 1 145 ? 1.169 6.429 -9.216 1.00 86.62 145 ASP A N 1
ATOM 1174 C CA . ASP A 1 145 ? 0.253 7.338 -9.900 1.00 86.62 145 ASP A CA 1
ATOM 1175 C C . ASP A 1 145 ? -1.173 7.219 -9.321 1.00 86.62 145 ASP A C 1
ATOM 1177 O O . ASP A 1 145 ? -1.450 6.426 -8.420 1.00 86.62 145 ASP A O 1
ATOM 1181 N N . ASN A 1 146 ? -2.115 7.986 -9.871 1.00 85.44 146 ASN A N 1
ATOM 1182 C CA . ASN A 1 146 ? -3.511 7.991 -9.414 1.00 85.44 146 ASN A CA 1
ATOM 1183 C C . ASN A 1 146 ? -4.349 6.813 -9.952 1.00 85.44 146 ASN A C 1
ATOM 1185 O O . ASN A 1 146 ? -5.580 6.839 -9.857 1.00 85.44 146 ASN A O 1
ATOM 1189 N N . ARG A 1 147 ? -3.738 5.808 -10.596 1.00 87.38 147 ARG A N 1
ATOM 1190 C CA . ARG A 1 147 ? -4.453 4.726 -11.303 1.00 87.38 147 ARG A CA 1
ATOM 1191 C C . ARG A 1 147 ? -3.965 3.324 -10.963 1.00 87.38 147 ARG A C 1
ATOM 1193 O O . ARG A 1 147 ? -4.715 2.370 -11.180 1.00 87.38 147 ARG A O 1
ATOM 1200 N N . THR A 1 148 ? -2.758 3.183 -10.444 1.00 88.50 148 THR A N 1
ATOM 1201 C CA . THR A 1 148 ? -2.054 1.909 -10.319 1.00 88.50 148 THR A CA 1
ATOM 1202 C C . THR A 1 148 ? -1.475 1.717 -8.923 1.00 88.50 148 THR A C 1
ATOM 1204 O O . THR A 1 148 ? -1.101 2.663 -8.233 1.00 88.50 148 THR A O 1
ATOM 1207 N N . LEU A 1 149 ? -1.447 0.455 -8.510 1.00 90.25 149 LEU A N 1
ATOM 1208 C CA . LEU A 1 149 ? -0.891 -0.039 -7.261 1.00 90.25 149 LEU A CA 1
ATOM 1209 C C . LEU A 1 149 ? 0.195 -1.062 -7.580 1.00 90.25 149 LEU A C 1
ATOM 1211 O O . LEU A 1 149 ? -0.035 -2.001 -8.348 1.00 90.25 149 LEU A O 1
ATOM 1215 N N . LEU A 1 150 ? 1.354 -0.891 -6.956 1.00 90.75 150 LEU A N 1
ATOM 1216 C CA . LEU A 1 150 ? 2.444 -1.855 -6.928 1.00 90.75 150 LEU A CA 1
ATOM 1217 C C . LEU A 1 150 ? 2.243 -2.752 -5.717 1.00 90.75 150 LEU A C 1
ATOM 1219 O O . LEU A 1 150 ? 2.102 -2.236 -4.616 1.00 90.75 150 LEU A O 1
ATOM 1223 N N . ILE A 1 151 ? 2.281 -4.065 -5.899 1.00 90.81 151 ILE A N 1
ATOM 1224 C CA . ILE A 1 151 ? 2.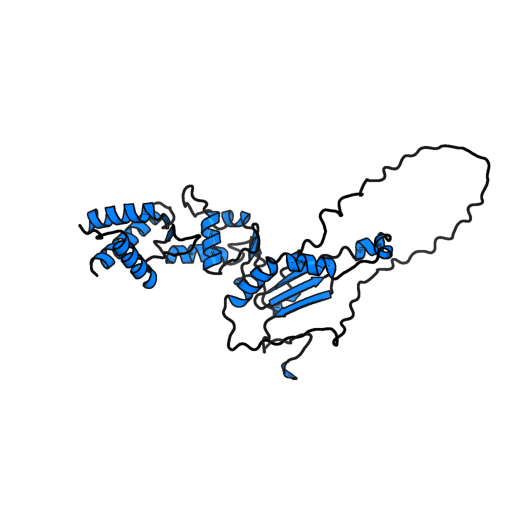262 -5.055 -4.822 1.00 90.81 151 ILE A CA 1
ATOM 1225 C C . ILE A 1 151 ? 3.612 -5.779 -4.867 1.00 90.81 151 ILE A C 1
ATOM 1227 O O . ILE A 1 151 ? 3.770 -6.734 -5.632 1.00 90.81 151 ILE A O 1
ATOM 1231 N N . PRO A 1 152 ? 4.612 -5.309 -4.096 1.00 86.25 152 PRO A N 1
ATOM 1232 C CA . PRO A 1 152 ? 5.998 -5.754 -4.226 1.00 86.25 152 PRO A CA 1
ATOM 1233 C C . PRO A 1 152 ? 6.175 -7.259 -4.020 1.00 86.25 152 PRO A C 1
ATOM 1235 O O . PRO A 1 152 ? 6.930 -7.890 -4.750 1.00 86.25 152 PRO A O 1
ATOM 1238 N N . SER A 1 153 ? 5.438 -7.851 -3.076 1.00 85.81 153 SER A N 1
ATOM 1239 C CA . SER A 1 153 ? 5.497 -9.288 -2.769 1.00 85.81 153 SER A CA 1
ATOM 1240 C C . SER A 1 153 ? 5.006 -10.187 -3.907 1.00 85.81 153 SER A C 1
ATOM 1242 O O . SER A 1 153 ? 5.335 -11.369 -3.935 1.00 85.81 153 SER A O 1
ATOM 1244 N N . LEU A 1 154 ? 4.236 -9.635 -4.848 1.00 86.75 154 LEU A N 1
ATOM 1245 C CA . LEU A 1 154 ? 3.713 -10.343 -6.016 1.00 86.75 154 LEU A CA 1
ATOM 1246 C C . LEU A 1 154 ? 4.531 -10.073 -7.288 1.00 86.75 154 LEU A C 1
ATOM 1248 O O . LEU A 1 154 ? 4.198 -10.592 -8.355 1.00 86.75 154 LEU A O 1
ATOM 1252 N N . LEU A 1 155 ? 5.592 -9.263 -7.200 1.00 87.50 155 LEU A N 1
ATOM 1253 C CA . LEU A 1 155 ? 6.574 -9.163 -8.274 1.00 87.50 155 LEU A CA 1
ATOM 1254 C C . LEU A 1 155 ? 7.350 -10.488 -8.393 1.00 87.50 155 LEU A C 1
ATOM 1256 O O . LEU A 1 155 ? 7.523 -11.184 -7.390 1.00 87.50 155 LEU A O 1
ATOM 1260 N N . PRO A 1 156 ? 7.837 -10.843 -9.593 1.00 86.56 156 PRO A N 1
ATOM 1261 C CA . PRO A 1 156 ? 8.671 -12.021 -9.786 1.00 86.56 156 PRO A CA 1
ATOM 1262 C C . PRO A 1 156 ? 9.980 -11.890 -9.002 1.00 86.56 156 PRO A C 1
ATOM 1264 O O . PRO A 1 156 ? 10.478 -10.783 -8.775 1.00 86.56 156 PRO A O 1
ATOM 1267 N N . ALA A 1 157 ? 10.552 -13.027 -8.614 1.00 83.62 157 ALA A N 1
ATOM 1268 C CA . ALA A 1 157 ? 11.939 -13.088 -8.168 1.00 83.62 157 ALA A CA 1
ATOM 1269 C C . ALA A 1 157 ? 12.888 -12.929 -9.371 1.00 83.62 157 ALA A C 1
ATOM 1271 O O . ALA A 1 157 ? 12.479 -13.121 -10.517 1.00 83.62 157 ALA A O 1
ATOM 1272 N N . GLU A 1 158 ? 14.158 -12.596 -9.123 1.00 77.50 158 GLU A N 1
ATOM 1273 C CA . GLU A 1 158 ? 15.149 -12.351 -10.187 1.00 77.50 158 GLU A CA 1
ATOM 1274 C C . GLU A 1 158 ? 15.317 -13.551 -11.149 1.00 77.50 158 GLU A C 1
ATOM 1276 O O . GLU A 1 158 ? 15.465 -13.353 -12.356 1.00 77.50 158 GLU A O 1
ATOM 1281 N N . ASP A 1 159 ? 15.186 -14.787 -10.652 1.00 70.12 159 ASP A N 1
ATOM 1282 C CA . ASP A 1 159 ? 15.259 -16.012 -11.466 1.00 70.12 159 ASP A CA 1
ATOM 1283 C C . ASP A 1 159 ? 14.144 -16.094 -12.528 1.00 70.12 159 ASP A C 1
ATOM 1285 O O . ASP A 1 159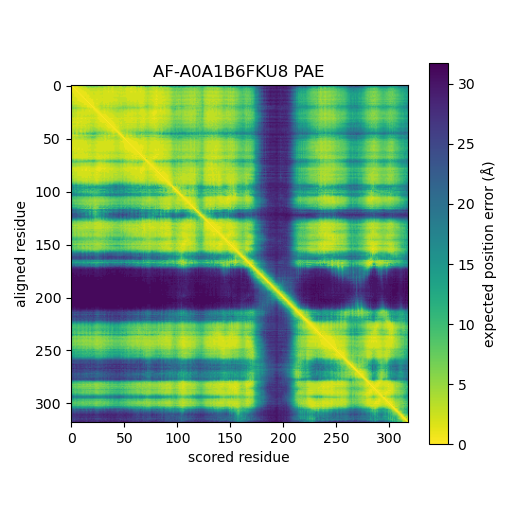 ? 14.366 -16.571 -13.644 1.00 70.12 159 ASP A O 1
ATOM 1289 N N . ASP A 1 160 ? 12.959 -15.565 -12.213 1.00 65.75 160 ASP A N 1
ATOM 1290 C CA . ASP A 1 160 ? 11.757 -15.662 -13.047 1.00 65.75 160 ASP A CA 1
ATOM 1291 C C . ASP A 1 160 ? 11.581 -14.471 -14.000 1.00 65.75 160 ASP A C 1
ATOM 1293 O O . ASP A 1 160 ? 10.666 -14.464 -14.830 1.00 65.75 160 ASP A O 1
ATOM 1297 N N . VAL A 1 161 ? 12.465 -13.467 -13.939 1.00 61.28 161 VAL A N 1
ATOM 1298 C CA . VAL A 1 161 ? 12.377 -12.250 -14.769 1.00 61.28 161 VAL A CA 1
ATOM 1299 C C . VAL A 1 161 ? 12.385 -12.585 -16.261 1.00 61.28 161 VAL A C 1
ATOM 1301 O O . VAL A 1 161 ? 11.686 -11.945 -17.043 1.00 61.28 161 VAL A O 1
ATOM 1304 N N . HIS A 1 162 ? 13.107 -13.629 -16.668 1.00 58.00 162 HIS A N 1
ATOM 1305 C CA . HIS A 1 162 ? 13.190 -14.039 -18.072 1.00 58.00 162 HIS A CA 1
ATOM 1306 C C . HIS A 1 162 ? 11.912 -14.732 -18.578 1.00 58.00 162 HIS A C 1
ATOM 1308 O O . HIS A 1 162 ? 11.667 -14.744 -19.783 1.00 58.00 162 HIS A O 1
ATOM 1314 N N . THR A 1 163 ? 11.075 -15.252 -17.674 1.00 57.19 163 THR A N 1
ATOM 1315 C CA . THR A 1 163 ? 9.843 -15.992 -18.002 1.00 57.19 163 THR A CA 1
ATOM 1316 C C . THR A 1 163 ? 8.585 -15.140 -17.793 1.00 57.19 163 THR A C 1
ATOM 1318 O O . THR A 1 163 ? 7.608 -15.291 -18.525 1.00 57.19 163 THR A O 1
ATOM 1321 N N . ALA A 1 164 ? 8.600 -14.222 -16.818 1.00 58.69 164 ALA A N 1
ATOM 1322 C CA . ALA A 1 164 ? 7.431 -13.457 -16.380 1.00 58.69 164 ALA A CA 1
ATOM 1323 C C . ALA A 1 164 ? 7.760 -11.999 -15.985 1.00 58.69 164 ALA A C 1
ATOM 1325 O O . ALA A 1 164 ? 7.249 -11.488 -14.989 1.00 58.69 164 ALA A O 1
ATOM 1326 N N . ALA A 1 165 ? 8.603 -11.310 -16.765 1.00 67.31 165 ALA A N 1
ATOM 1327 C CA . ALA A 1 165 ? 8.937 -9.898 -16.547 1.00 67.31 165 ALA A CA 1
ATOM 1328 C C . ALA A 1 165 ? 7.692 -8.999 -16.417 1.00 67.31 165 ALA A C 1
ATOM 1330 O O . ALA A 1 165 ? 6.858 -8.914 -17.325 1.00 67.31 165 ALA A O 1
ATOM 1331 N N . VAL A 1 166 ? 7.623 -8.243 -15.320 1.00 78.69 166 VAL A N 1
ATOM 1332 C CA . VAL A 1 166 ? 6.605 -7.211 -15.107 1.00 78.69 166 VAL A CA 1
ATOM 1333 C C . VAL A 1 166 ? 7.042 -5.948 -15.831 1.00 78.69 166 VAL A C 1
ATOM 1335 O O . VAL A 1 166 ? 8.018 -5.315 -15.436 1.00 78.69 166 VAL A O 1
ATOM 1338 N N . LYS A 1 167 ? 6.325 -5.589 -16.900 1.00 80.50 167 LYS A N 1
ATOM 1339 C CA . LYS A 1 167 ? 6.667 -4.462 -17.776 1.00 80.50 167 LYS A CA 1
ATOM 1340 C C . LYS A 1 167 ? 5.740 -3.270 -17.548 1.00 80.50 167 LYS A C 1
ATOM 1342 O O . LYS A 1 167 ? 4.553 -3.335 -17.876 1.00 80.50 167 LYS A O 1
ATOM 1347 N N . VAL A 1 168 ? 6.280 -2.158 -17.055 1.00 77.38 168 VAL A N 1
ATOM 1348 C CA . VAL A 1 168 ? 5.575 -0.871 -16.949 1.00 77.38 168 VAL A CA 1
ATOM 1349 C C . VAL A 1 168 ? 5.989 0.024 -18.107 1.00 77.38 168 VAL A C 1
ATOM 1351 O O . VAL A 1 168 ? 7.151 0.387 -18.257 1.00 77.38 168 VAL A O 1
ATOM 1354 N N . LYS A 1 169 ? 5.027 0.388 -18.956 1.00 78.50 169 LYS A N 1
ATOM 1355 C CA . LYS A 1 169 ? 5.292 1.220 -20.136 1.00 78.50 169 LYS A CA 1
ATOM 1356 C C . LYS A 1 169 ? 5.496 2.673 -19.740 1.00 78.50 169 LYS A C 1
ATOM 1358 O O . LYS A 1 169 ? 4.672 3.236 -19.025 1.00 78.50 169 LYS A O 1
ATOM 1363 N N . ILE A 1 170 ? 6.517 3.298 -20.313 1.00 71.19 170 ILE A N 1
ATOM 1364 C CA . ILE A 1 170 ? 6.783 4.723 -20.145 1.00 71.19 170 ILE A CA 1
ATOM 1365 C C . ILE A 1 170 ? 6.216 5.464 -21.365 1.00 71.19 170 ILE A C 1
ATOM 1367 O O . ILE A 1 170 ? 6.518 5.099 -22.507 1.00 71.19 170 ILE A O 1
ATOM 1371 N N . PRO A 1 171 ? 5.386 6.504 -21.184 1.00 63.53 171 PRO A N 1
ATOM 1372 C CA . PRO A 1 171 ? 4.886 7.313 -22.289 1.00 63.53 171 PRO A CA 1
ATOM 1373 C C . PRO A 1 171 ? 5.993 8.237 -22.827 1.00 63.53 171 PRO A C 1
ATOM 1375 O O . PRO A 1 171 ? 6.077 9.419 -22.495 1.00 63.53 171 PRO A O 1
ATOM 1378 N N . VAL A 1 172 ? 6.841 7.704 -23.709 1.00 62.41 172 VAL A N 1
ATOM 1379 C CA . VAL A 1 172 ? 7.957 8.460 -24.308 1.00 62.41 172 VAL A CA 1
ATOM 1380 C C . VAL A 1 172 ? 7.473 9.492 -25.338 1.00 62.41 172 VAL A C 1
ATOM 1382 O O . VAL A 1 172 ? 8.154 10.478 -25.587 1.00 62.41 172 VAL A O 1
ATOM 1385 N N . ARG A 1 173 ? 6.271 9.350 -25.914 1.00 59.66 173 ARG A N 1
ATOM 1386 C CA . ARG A 1 173 ? 5.806 10.276 -26.961 1.00 59.66 173 ARG A CA 1
ATOM 1387 C C . ARG A 1 173 ? 5.252 11.579 -26.402 1.00 59.66 173 ARG A C 1
ATOM 1389 O O . ARG A 1 173 ? 4.447 11.587 -25.473 1.00 59.66 173 ARG A O 1
ATOM 1396 N N . SER A 1 174 ? 5.593 12.677 -27.064 1.00 45.31 174 SER A N 1
ATOM 1397 C CA . SER A 1 174 ? 4.900 13.947 -26.898 1.00 45.31 174 SER A CA 1
ATOM 1398 C C . SER A 1 174 ? 3.460 13.844 -27.422 1.00 45.31 174 SER A C 1
ATOM 1400 O O . SER A 1 174 ? 3.179 13.208 -28.442 1.00 45.31 174 SER A O 1
ATOM 1402 N N . ARG A 1 175 ? 2.534 14.558 -26.769 1.00 44.62 175 ARG A N 1
ATOM 1403 C CA . ARG A 1 175 ? 1.165 14.816 -27.265 1.00 44.62 175 ARG A CA 1
ATOM 1404 C C . ARG A 1 175 ? 1.126 15.463 -28.671 1.00 44.62 175 ARG A C 1
ATOM 1406 O O . ARG A 1 175 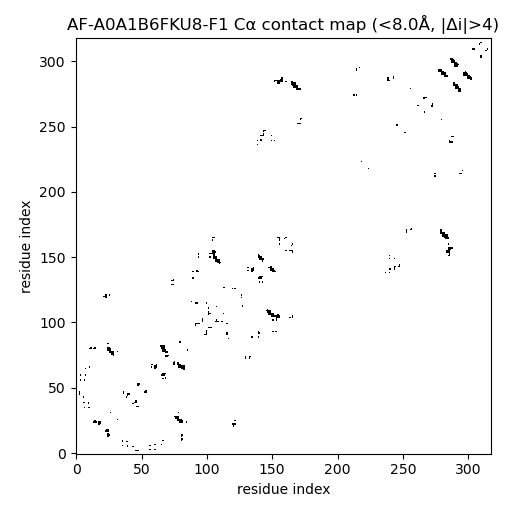? 0.049 15.575 -29.242 1.00 44.62 175 ARG A O 1
ATOM 1413 N N . GLY A 1 176 ? 2.270 15.865 -29.238 1.00 41.91 176 GLY A N 1
ATOM 1414 C CA . GLY A 1 176 ? 2.395 16.521 -30.545 1.00 41.91 176 GLY A CA 1
ATOM 1415 C C . GLY A 1 176 ? 2.600 15.600 -31.758 1.00 41.91 176 GLY A C 1
ATOM 1416 O O . GLY A 1 176 ? 2.513 16.088 -32.879 1.00 41.91 176 GLY A O 1
ATOM 1417 N N . TRP A 1 177 ? 2.832 14.289 -31.587 1.00 43.41 177 TRP A N 1
ATOM 1418 C CA . TRP A 1 177 ? 2.990 13.357 -32.727 1.00 43.41 177 TRP A CA 1
ATOM 1419 C C . TRP A 1 177 ? 1.654 13.020 -33.422 1.00 43.41 177 TRP A C 1
ATOM 1421 O O . TRP A 1 177 ? 1.621 12.547 -34.556 1.00 43.41 177 TRP A O 1
ATOM 1431 N N . ALA A 1 178 ? 0.517 13.285 -32.771 1.00 41.59 178 ALA A N 1
ATOM 1432 C CA . ALA A 1 178 ? -0.815 13.050 -33.327 1.00 41.59 178 ALA A CA 1
ATOM 1433 C C . ALA A 1 178 ? -1.291 14.202 -34.235 1.00 41.59 178 ALA A C 1
ATOM 1435 O O . ALA A 1 178 ? -2.424 14.656 -34.124 1.00 41.59 178 ALA A O 1
ATOM 1436 N N . VAL A 1 179 ? -0.451 14.690 -35.149 1.00 43.78 179 VAL A N 1
ATOM 1437 C CA . VAL A 1 179 ? -0.896 15.567 -36.240 1.00 43.78 179 VAL A CA 1
ATOM 1438 C C . VAL A 1 179 ? -0.213 15.108 -37.524 1.00 43.78 179 VAL A C 1
ATOM 1440 O O . VAL A 1 179 ? 1.006 15.103 -37.620 1.00 43.78 179 VAL A O 1
ATOM 1443 N N . ARG A 1 180 ? -1.044 14.769 -38.521 1.00 46.09 180 ARG A N 1
ATOM 1444 C CA . ARG A 1 180 ? -0.725 14.256 -39.874 1.00 46.09 180 ARG A CA 1
ATOM 1445 C C . ARG A 1 180 ? -0.622 12.738 -40.025 1.00 46.09 180 ARG A C 1
ATOM 1447 O O . ARG A 1 180 ? 0.250 12.230 -40.709 1.00 46.09 180 ARG A O 1
ATOM 1454 N N . ASN A 1 181 ? -1.660 12.040 -39.572 1.00 38.75 181 ASN A N 1
ATOM 1455 C CA . ASN A 1 181 ? -2.220 10.964 -40.392 1.00 38.75 181 ASN A CA 1
ATOM 1456 C C . ASN A 1 181 ? -3.570 11.429 -40.963 1.00 38.75 181 ASN A C 1
ATOM 1458 O O . ASN A 1 181 ? -4.632 10.902 -40.636 1.00 38.75 181 ASN A O 1
ATOM 1462 N N . LYS A 1 182 ? -3.546 12.468 -41.813 1.00 36.56 182 LYS A N 1
ATOM 1463 C CA . LYS A 1 182 ? -4.632 12.621 -42.785 1.00 36.56 182 LYS A CA 1
ATOM 1464 C C . LYS A 1 182 ? -4.400 11.523 -43.810 1.00 36.56 182 LYS A C 1
ATOM 1466 O O . LYS A 1 182 ? -3.452 11.598 -44.584 1.00 36.56 182 LYS A O 1
ATOM 1471 N N . LYS A 1 183 ? -5.255 10.500 -43.757 1.00 37.62 183 LYS A N 1
ATOM 1472 C CA . LYS A 1 183 ? -5.503 9.576 -44.863 1.00 37.62 183 LYS A CA 1
ATOM 1473 C C . LYS A 1 183 ? -5.496 10.393 -46.156 1.00 37.62 183 LYS A C 1
ATOM 1475 O O . LYS A 1 183 ? -6.377 11.230 -46.346 1.00 37.62 183 LYS A O 1
ATOM 1480 N N . ILE A 1 184 ? -4.492 10.186 -47.003 1.00 36.66 184 ILE A N 1
ATOM 1481 C CA . ILE A 1 184 ? -4.544 10.635 -48.390 1.00 36.66 184 ILE A CA 1
ATOM 1482 C C . ILE A 1 184 ? -5.580 9.723 -49.042 1.00 36.66 184 ILE A C 1
ATOM 1484 O O . ILE A 1 184 ? -5.306 8.583 -49.404 1.00 36.66 184 ILE A O 1
ATOM 1488 N N . SER A 1 185 ? -6.821 10.200 -49.060 1.00 30.86 185 SER A N 1
ATOM 1489 C CA . SER A 1 185 ? -7.854 9.710 -49.956 1.00 30.86 185 SER A CA 1
ATOM 1490 C C . SER A 1 185 ? -7.353 9.931 -51.376 1.00 30.86 185 SER A C 1
ATOM 1492 O O . SER A 1 185 ? -7.101 11.071 -51.761 1.00 30.86 185 SER A O 1
ATOM 1494 N N . ILE A 1 186 ? -7.194 8.843 -52.120 1.00 38.22 186 ILE A N 1
ATOM 1495 C CA . ILE A 1 186 ? -6.973 8.842 -53.565 1.00 38.22 186 ILE A CA 1
ATOM 1496 C C . ILE A 1 186 ? -8.107 9.650 -54.216 1.00 38.22 186 ILE A C 1
ATOM 1498 O O . ILE A 1 186 ? -9.266 9.266 -54.042 1.00 38.22 186 ILE A O 1
ATOM 1502 N N . PRO A 1 187 ? -7.834 10.716 -54.988 1.00 31.52 187 PRO A N 1
ATOM 1503 C CA . PRO A 1 187 ? -8.756 11.164 -56.006 1.00 31.52 187 PRO A CA 1
ATOM 1504 C C . PRO A 1 187 ? -8.252 10.646 -57.351 1.00 31.52 187 PRO A C 1
ATOM 1506 O O . PRO A 1 187 ? -7.252 11.112 -57.896 1.00 31.52 187 PRO A O 1
ATOM 1509 N N . SER A 1 188 ? -8.974 9.675 -57.898 1.00 40.50 188 SER A N 1
ATOM 1510 C CA . SER A 1 188 ? -9.000 9.453 -59.336 1.00 40.50 188 SER A CA 1
ATOM 1511 C C . SER A 1 188 ? -9.551 10.724 -59.983 1.00 40.50 188 SER A C 1
ATOM 1513 O O . SER A 1 188 ? -10.741 11.004 -59.862 1.00 40.50 188 SER A O 1
ATOM 1515 N N . ALA A 1 189 ? -8.702 11.516 -60.633 1.00 32.03 189 ALA A N 1
ATOM 1516 C CA . ALA A 1 189 ? -9.139 12.567 -61.543 1.00 32.03 189 ALA A CA 1
ATOM 1517 C C . ALA A 1 189 ? -8.043 12.841 -62.576 1.00 32.03 189 ALA A C 1
ATOM 1519 O O . ALA A 1 189 ? -6.946 13.293 -62.260 1.00 32.03 189 ALA A O 1
ATOM 1520 N N . SER A 1 190 ? -8.371 12.521 -63.820 1.00 41.44 190 SER A N 1
ATOM 1521 C CA . SER A 1 190 ? -7.651 12.891 -65.028 1.00 41.44 190 SER A CA 1
ATOM 1522 C C . SER A 1 190 ? -7.671 14.404 -65.243 1.00 41.44 190 SER A C 1
ATOM 1524 O O . SER A 1 190 ? -8.751 14.997 -65.267 1.00 41.44 190 SER A O 1
ATOM 1526 N N . THR A 1 191 ? -6.519 14.993 -65.553 1.00 30.02 191 THR A N 1
ATOM 1527 C CA . THR A 1 191 ? -6.461 16.271 -66.273 1.00 30.02 191 THR A CA 1
ATOM 1528 C C . THR A 1 191 ? -5.255 16.288 -67.203 1.00 30.02 191 THR A C 1
ATOM 1530 O O . THR A 1 191 ? -4.107 16.201 -66.780 1.00 30.02 191 THR A O 1
ATOM 1533 N N . VAL A 1 192 ? -5.556 16.371 -68.496 1.00 39.56 192 VAL A N 1
ATOM 1534 C CA . VAL A 1 192 ? -4.617 16.560 -69.603 1.00 39.56 192 VAL A CA 1
ATOM 1535 C C . VAL A 1 192 ? -4.273 18.042 -69.700 1.00 39.56 192 VAL A C 1
ATOM 1537 O O . VAL A 1 192 ? -5.192 18.841 -69.862 1.00 39.56 192 VAL A O 1
ATOM 1540 N N . VAL A 1 193 ? -2.983 18.400 -69.693 1.00 31.98 193 VAL A N 1
ATOM 1541 C CA . VAL A 1 193 ? -2.480 19.640 -70.315 1.00 31.98 193 VAL A CA 1
ATOM 1542 C C . VAL A 1 193 ? -1.012 19.464 -70.744 1.00 31.98 193 VAL A C 1
ATOM 1544 O O . VAL A 1 193 ? -0.167 19.166 -69.908 1.00 31.98 193 VAL A O 1
ATOM 1547 N N . GLY A 1 194 ? -0.704 19.730 -72.020 1.00 32.31 194 GLY A N 1
ATOM 1548 C CA . GLY A 1 194 ? 0.637 20.141 -72.471 1.00 32.31 194 GLY A CA 1
ATOM 1549 C C . GLY A 1 194 ? 1.511 19.071 -73.140 1.00 32.31 194 GLY A C 1
ATOM 1550 O O . GLY A 1 194 ? 1.983 18.139 -72.503 1.00 32.31 194 GLY A O 1
ATOM 1551 N N . ASN A 1 195 ? 1.766 19.258 -74.439 1.00 39.78 195 ASN A N 1
ATOM 1552 C CA . ASN A 1 195 ? 2.559 18.406 -75.331 1.00 39.78 195 ASN A CA 1
ATOM 1553 C C . ASN A 1 195 ? 4.055 18.309 -74.963 1.00 39.78 195 ASN A C 1
ATOM 1555 O O . ASN A 1 195 ? 4.880 19.023 -75.534 1.00 39.78 195 ASN A O 1
ATOM 1559 N N . SER A 1 196 ? 4.441 17.355 -74.118 1.00 32.00 196 SER A N 1
ATOM 1560 C CA . SER A 1 196 ? 5.827 16.872 -74.095 1.00 32.00 196 SER A CA 1
ATOM 1561 C C . SER A 1 196 ? 5.908 15.390 -73.735 1.00 32.00 196 SER A C 1
ATOM 1563 O O . SER A 1 196 ? 5.629 14.952 -72.623 1.00 32.00 196 SER A O 1
ATOM 1565 N N . SER A 1 197 ? 6.292 14.593 -74.730 1.00 31.30 197 SER A N 1
ATOM 1566 C CA . SER A 1 197 ? 6.605 13.177 -74.582 1.00 31.30 197 SER A CA 1
ATOM 1567 C C . SER A 1 197 ? 7.976 13.036 -73.923 1.00 31.30 197 SER A C 1
ATOM 1569 O O . SER A 1 197 ? 8.991 13.331 -74.549 1.00 31.30 197 SER A O 1
ATOM 1571 N N . PHE A 1 198 ? 8.014 12.569 -72.677 1.00 29.33 198 PHE A N 1
ATOM 1572 C CA . PHE A 1 198 ? 9.237 12.064 -72.059 1.00 29.33 198 PHE A CA 1
ATOM 1573 C C . PHE A 1 198 ? 9.114 10.553 -71.887 1.00 29.33 198 PHE A C 1
ATOM 1575 O O . PHE A 1 198 ? 8.170 10.053 -71.277 1.00 29.33 198 PHE A O 1
ATOM 1582 N N . TYR A 1 199 ? 10.062 9.831 -72.481 1.00 34.38 199 TYR A N 1
ATOM 1583 C CA . TYR A 1 199 ? 10.192 8.384 -72.375 1.00 34.38 199 TYR A CA 1
ATOM 1584 C C . TYR A 1 199 ? 10.339 7.985 -70.901 1.00 34.38 199 TYR A C 1
ATOM 1586 O O . TYR A 1 199 ? 11.338 8.311 -70.262 1.00 34.38 199 TYR A O 1
ATOM 1594 N N . ALA A 1 200 ? 9.357 7.260 -70.366 1.00 30.66 200 ALA A N 1
ATOM 1595 C CA . ALA A 1 200 ? 9.527 6.521 -69.125 1.00 30.66 200 ALA A CA 1
ATOM 1596 C C . ALA A 1 200 ? 10.410 5.302 -69.422 1.00 30.66 200 ALA A C 1
ATOM 1598 O O . ALA A 1 200 ? 9.969 4.349 -70.066 1.00 30.66 200 ALA A O 1
ATOM 1599 N N . ALA A 1 201 ? 11.668 5.339 -68.986 1.00 31.92 201 ALA A N 1
ATOM 1600 C CA . ALA A 1 201 ? 12.471 4.128 -68.892 1.00 31.92 201 ALA A CA 1
ATOM 1601 C C . ALA A 1 201 ? 11.907 3.269 -67.745 1.00 31.92 201 ALA A C 1
ATOM 1603 O O . ALA A 1 201 ? 11.722 3.796 -66.644 1.00 31.92 201 ALA A O 1
ATOM 1604 N N . PRO A 1 202 ? 11.625 1.972 -67.951 1.00 33.00 202 PRO A N 1
ATOM 1605 C CA . PRO A 1 202 ? 11.279 1.093 -66.851 1.00 33.00 202 PRO A CA 1
ATOM 1606 C C . PRO A 1 202 ? 12.560 0.830 -66.057 1.00 33.00 202 PRO A C 1
ATOM 1608 O O . PRO A 1 202 ? 13.429 0.077 -66.495 1.00 33.00 202 PRO A O 1
ATOM 1611 N N . THR A 1 203 ? 12.706 1.460 -64.893 1.00 32.12 203 THR A N 1
ATOM 1612 C CA . THR A 1 203 ? 13.668 0.995 -63.896 1.00 32.12 203 THR A CA 1
ATOM 1613 C C . THR A 1 203 ? 13.213 -0.387 -63.454 1.00 32.12 203 THR A C 1
ATOM 1615 O O . THR A 1 203 ? 12.196 -0.555 -62.784 1.00 32.12 203 THR A O 1
ATOM 1618 N N . THR A 1 204 ? 13.957 -1.388 -63.913 1.00 33.69 204 THR A N 1
ATOM 1619 C CA . THR A 1 204 ? 13.912 -2.776 -63.469 1.00 33.69 204 THR A CA 1
ATOM 1620 C C . THR A 1 204 ? 13.730 -2.836 -61.958 1.00 33.69 204 THR A C 1
ATOM 1622 O O . THR A 1 204 ? 14.612 -2.417 -61.208 1.00 33.69 204 THR A O 1
ATOM 1625 N N . ALA A 1 205 ? 12.578 -3.353 -61.530 1.00 37.22 205 ALA A N 1
ATOM 1626 C CA . ALA A 1 205 ? 12.333 -3.742 -60.156 1.00 37.22 205 ALA A CA 1
ATOM 1627 C C . ALA A 1 205 ? 13.364 -4.812 -59.782 1.00 37.22 205 ALA A C 1
ATOM 1629 O O . ALA A 1 205 ? 13.255 -5.974 -60.175 1.00 37.22 205 ALA A O 1
ATOM 1630 N N . VAL A 1 206 ? 14.398 -4.396 -59.057 1.00 38.12 206 VAL A N 1
ATOM 1631 C CA . VAL A 1 206 ? 15.211 -5.320 -58.276 1.00 38.12 206 VAL A CA 1
ATOM 1632 C C . VAL A 1 206 ? 14.263 -5.915 -57.229 1.00 38.12 206 VAL A C 1
ATOM 1634 O O . VAL A 1 206 ? 13.532 -5.149 -56.596 1.00 38.12 206 VAL A O 1
ATOM 1637 N N . PRO A 1 207 ? 14.209 -7.244 -57.044 1.00 38.00 207 PRO A N 1
ATOM 1638 C CA . PRO A 1 207 ? 13.435 -7.813 -55.956 1.00 38.00 207 PRO A CA 1
ATOM 1639 C C . PRO A 1 207 ? 14.086 -7.346 -54.651 1.00 38.00 207 PRO A C 1
ATOM 1641 O O . PRO A 1 207 ? 15.180 -7.794 -54.311 1.00 38.00 207 PRO A O 1
ATOM 1644 N N . GLU A 1 208 ? 13.451 -6.403 -53.950 1.00 42.25 208 GLU A N 1
ATOM 1645 C CA . GLU A 1 208 ? 13.834 -6.051 -52.586 1.00 42.25 208 GLU A CA 1
ATOM 1646 C C . GLU A 1 208 ? 13.683 -7.309 -51.728 1.00 42.25 208 GLU A C 1
ATOM 1648 O O . GLU A 1 208 ? 12.577 -7.712 -51.364 1.00 42.25 208 GLU A O 1
ATOM 1653 N N . LEU A 1 209 ? 14.810 -7.945 -51.406 1.00 39.38 209 LEU A N 1
ATOM 1654 C CA . LEU A 1 209 ? 14.896 -8.797 -50.228 1.00 39.38 209 LEU A CA 1
ATOM 1655 C C . LEU A 1 209 ? 14.328 -7.996 -49.045 1.00 39.38 209 LEU A C 1
ATOM 1657 O O . LEU A 1 209 ? 14.659 -6.810 -48.918 1.00 39.38 209 LEU A O 1
ATOM 1661 N N . PRO A 1 210 ? 13.476 -8.581 -48.184 1.00 47.28 210 PRO A N 1
ATOM 1662 C CA . PRO A 1 210 ? 13.038 -7.897 -46.983 1.00 47.28 210 PRO A CA 1
ATOM 1663 C C . PRO A 1 210 ? 14.273 -7.705 -46.105 1.00 47.28 210 PRO A C 1
ATOM 1665 O O . PRO A 1 210 ? 14.707 -8.614 -45.408 1.00 47.28 210 PRO A O 1
ATOM 1668 N N . CYS A 1 211 ? 14.889 -6.529 -46.200 1.00 45.78 211 CYS A N 1
ATOM 1669 C CA . CYS A 1 211 ? 15.947 -6.122 -45.299 1.00 45.78 211 CYS A CA 1
ATOM 1670 C C . CYS A 1 211 ? 15.275 -5.928 -43.937 1.00 45.78 211 CYS A C 1
ATOM 1672 O O . CYS A 1 211 ? 14.681 -4.879 -43.671 1.00 45.78 211 CYS A O 1
ATOM 1674 N N . GLU A 1 212 ? 15.261 -6.983 -43.124 1.00 60.34 212 GLU A N 1
ATOM 1675 C CA . GLU A 1 212 ? 14.930 -6.891 -41.709 1.00 60.34 212 GLU A CA 1
ATOM 1676 C C . GLU A 1 212 ? 16.019 -6.033 -41.071 1.00 60.34 212 GLU A C 1
ATOM 1678 O O . GLU A 1 212 ? 17.159 -6.445 -40.889 1.00 60.34 212 GLU A O 1
ATOM 1683 N N . LEU A 1 213 ? 15.692 -4.763 -40.862 1.00 63.50 213 LEU A N 1
ATOM 1684 C CA . LEU A 1 213 ? 16.542 -3.846 -40.126 1.00 63.50 213 LEU A CA 1
ATOM 1685 C C . LEU A 1 213 ? 16.494 -4.273 -38.649 1.00 63.50 213 LEU A C 1
ATOM 1687 O O . LEU A 1 213 ? 15.409 -4.381 -38.078 1.00 63.50 213 LEU A O 1
ATOM 1691 N N . GLU A 1 214 ? 17.655 -4.505 -38.041 1.00 66.88 214 GLU A N 1
ATOM 1692 C CA . GLU A 1 214 ? 17.794 -4.890 -36.633 1.00 66.88 214 GLU A CA 1
ATOM 1693 C C . GLU A 1 214 ? 18.427 -3.741 -35.837 1.00 66.88 214 GLU A C 1
ATOM 1695 O O . GLU A 1 214 ? 19.392 -3.113 -36.281 1.00 66.88 214 GLU A O 1
ATOM 1700 N N . LEU A 1 215 ? 17.879 -3.439 -34.656 1.00 67.81 215 LEU A N 1
ATOM 1701 C CA . LEU A 1 215 ? 18.437 -2.423 -33.768 1.00 67.81 215 LEU A CA 1
ATOM 1702 C C . LEU A 1 215 ? 19.535 -3.049 -32.898 1.00 67.81 215 LEU A C 1
ATOM 1704 O O . LEU A 1 215 ? 19.257 -3.648 -31.864 1.00 67.81 215 LEU A O 1
ATOM 1708 N N . THR A 1 216 ? 20.793 -2.879 -33.291 1.00 67.50 216 THR A N 1
ATOM 1709 C CA . THR A 1 216 ? 21.933 -3.339 -32.488 1.00 67.50 216 THR A CA 1
ATOM 1710 C C . THR A 1 216 ? 22.406 -2.260 -31.518 1.00 67.50 216 THR A C 1
ATOM 1712 O O . THR A 1 216 ? 22.487 -1.086 -31.881 1.00 67.50 216 THR A O 1
ATOM 1715 N N . HIS A 1 217 ? 22.808 -2.657 -30.313 1.00 71.06 217 HIS A N 1
ATOM 1716 C CA . HIS A 1 217 ? 23.443 -1.777 -29.334 1.00 71.06 217 HIS A CA 1
ATOM 1717 C C . HIS A 1 217 ? 24.903 -2.169 -29.111 1.00 71.06 217 HIS A C 1
ATOM 1719 O O . HIS A 1 217 ? 25.235 -3.349 -29.002 1.00 71.06 217 HIS A O 1
ATOM 1725 N N . ARG A 1 218 ? 25.770 -1.160 -28.985 1.00 66.69 218 ARG A N 1
ATOM 1726 C CA . ARG A 1 218 ? 27.160 -1.321 -28.563 1.00 66.69 218 ARG A CA 1
ATOM 1727 C C . ARG A 1 218 ? 27.370 -0.532 -27.276 1.00 66.69 218 ARG A C 1
ATOM 1729 O O . ARG A 1 218 ? 27.416 0.693 -27.311 1.00 66.69 218 ARG A O 1
ATOM 1736 N N . GLY A 1 219 ? 27.502 -1.246 -26.162 1.00 64.69 219 GLY A N 1
ATOM 1737 C CA . GLY A 1 219 ? 27.881 -0.640 -24.890 1.00 64.69 219 GLY A CA 1
ATOM 1738 C C . GLY A 1 219 ? 29.374 -0.344 -24.895 1.00 64.69 219 GLY A C 1
ATOM 1739 O O . GLY A 1 219 ? 30.169 -1.227 -25.220 1.00 64.69 219 GLY A O 1
ATOM 1740 N N . ASP A 1 220 ? 29.750 0.883 -24.554 1.00 68.62 220 ASP A N 1
ATOM 1741 C CA . ASP A 1 220 ? 31.141 1.229 -24.282 1.00 68.62 220 ASP A CA 1
ATOM 1742 C C . ASP A 1 220 ? 31.389 1.110 -22.766 1.00 68.62 220 ASP A C 1
ATOM 1744 O O . ASP A 1 220 ? 30.794 1.876 -21.999 1.00 68.62 220 ASP A O 1
ATOM 1748 N N . PRO A 1 221 ? 32.205 0.143 -22.300 1.00 66.94 221 PRO A N 1
ATOM 1749 C CA . PRO A 1 221 ? 32.488 -0.017 -20.877 1.00 66.94 221 PRO A CA 1
ATOM 1750 C C . PRO A 1 221 ? 33.178 1.210 -20.267 1.00 66.94 221 PRO A C 1
ATOM 1752 O O . PRO A 1 221 ? 32.991 1.451 -19.078 1.00 66.94 221 PRO A O 1
ATOM 1755 N N . GLU A 1 222 ? 33.890 2.018 -21.061 1.00 67.00 222 GLU A N 1
ATOM 1756 C CA . GLU A 1 222 ? 34.531 3.262 -20.603 1.00 67.00 222 GLU A CA 1
ATOM 1757 C C . GLU A 1 222 ? 33.508 4.375 -20.312 1.00 67.00 222 GLU A C 1
ATOM 1759 O O . GLU A 1 222 ? 33.769 5.298 -19.542 1.00 67.00 222 GLU A O 1
ATOM 1764 N N . VAL A 1 223 ? 32.313 4.283 -20.905 1.00 70.56 223 VAL A N 1
ATOM 1765 C CA . VAL A 1 223 ? 31.217 5.254 -20.732 1.00 70.56 223 VAL A CA 1
ATOM 1766 C C . VAL A 1 223 ? 30.157 4.731 -19.749 1.00 70.56 223 VAL A C 1
ATOM 1768 O O . VAL A 1 223 ? 29.326 5.491 -19.246 1.00 70.56 223 VAL A O 1
ATOM 1771 N N . CYS A 1 224 ? 30.184 3.435 -19.426 1.00 73.94 224 CYS A N 1
ATOM 1772 C CA . CYS A 1 224 ? 29.247 2.812 -18.500 1.00 73.94 224 CYS A CA 1
ATOM 1773 C C . CYS A 1 224 ? 29.588 3.154 -17.042 1.00 73.94 224 CYS A C 1
ATOM 1775 O O . CYS A 1 224 ? 30.545 2.644 -16.461 1.00 73.94 224 CYS A O 1
ATOM 1777 N N . VAL A 1 225 ? 28.742 3.955 -16.394 1.00 82.56 225 VAL A N 1
ATOM 1778 C CA . VAL A 1 225 ? 28.899 4.261 -14.967 1.00 82.56 225 VAL A CA 1
ATOM 1779 C C . VAL A 1 225 ? 28.330 3.123 -14.124 1.00 82.56 225 VAL A C 1
ATOM 1781 O O . VAL A 1 225 ? 27.120 2.912 -14.082 1.00 82.56 225 VAL A O 1
ATOM 1784 N N . SER A 1 226 ? 29.203 2.429 -13.395 1.00 83.19 226 SER A N 1
ATOM 1785 C CA . SER A 1 226 ? 28.817 1.420 -12.403 1.00 83.19 226 SER A CA 1
ATOM 1786 C C . SER A 1 226 ? 29.109 1.924 -10.993 1.00 83.19 226 SER A C 1
ATOM 1788 O O . SER A 1 226 ? 30.189 2.450 -10.727 1.00 83.19 226 SER A O 1
ATOM 1790 N N . ARG A 1 227 ? 28.156 1.764 -10.069 1.00 87.94 227 ARG A N 1
ATOM 1791 C CA . ARG A 1 227 ? 28.338 2.091 -8.647 1.00 87.94 227 ARG A CA 1
ATOM 1792 C C . ARG A 1 227 ? 27.889 0.920 -7.790 1.00 87.94 227 ARG A C 1
ATOM 1794 O O . ARG A 1 227 ? 26.793 0.404 -7.985 1.00 87.94 227 ARG A O 1
ATOM 1801 N N . LEU A 1 228 ? 28.726 0.541 -6.830 1.00 87.75 228 LEU A N 1
ATOM 1802 C CA . LEU A 1 228 ? 28.403 -0.463 -5.826 1.00 87.75 228 LEU A CA 1
ATOM 1803 C C . LEU A 1 228 ? 28.107 0.244 -4.503 1.00 87.75 228 LEU A C 1
ATOM 1805 O O . LEU A 1 228 ? 28.943 0.992 -3.998 1.00 87.75 228 LEU A O 1
ATOM 1809 N N . LEU A 1 229 ? 26.913 0.018 -3.958 1.00 89.69 229 LEU A N 1
ATOM 1810 C CA . LEU A 1 229 ? 26.505 0.550 -2.662 1.00 89.69 229 LEU A CA 1
ATOM 1811 C C . LEU A 1 229 ? 26.527 -0.586 -1.646 1.00 89.69 229 LEU A C 1
ATOM 1813 O O . LEU A 1 229 ? 25.684 -1.480 -1.691 1.00 89.69 229 LEU A O 1
ATOM 1817 N N . LEU A 1 230 ? 27.512 -0.557 -0.749 1.00 90.50 230 LEU A N 1
ATOM 1818 C CA . LEU A 1 230 ? 27.615 -1.541 0.319 1.00 90.50 230 LEU A CA 1
ATOM 1819 C C . LEU A 1 230 ? 26.725 -1.113 1.487 1.00 90.50 230 LEU A C 1
ATOM 1821 O O . LEU A 1 230 ? 26.931 -0.053 2.078 1.00 90.50 230 LEU A O 1
ATOM 1825 N N . MET A 1 231 ? 25.744 -1.946 1.816 1.00 87.94 231 MET A N 1
ATOM 1826 C CA . MET A 1 231 ? 24.862 -1.751 2.961 1.00 87.94 231 MET A CA 1
ATOM 1827 C C . MET A 1 231 ? 25.017 -2.902 3.946 1.00 87.94 231 MET A C 1
ATOM 1829 O O . MET A 1 231 ? 25.261 -4.037 3.547 1.00 87.94 231 MET A O 1
ATOM 1833 N N . SER A 1 232 ? 24.877 -2.609 5.240 1.00 90.50 232 SER A N 1
ATOM 1834 C CA . SER A 1 232 ? 24.916 -3.634 6.289 1.00 90.50 232 SER A CA 1
ATOM 1835 C C . SER A 1 232 ? 23.721 -4.588 6.212 1.00 90.50 232 SER A C 1
ATOM 1837 O O . SER A 1 232 ? 23.859 -5.762 6.537 1.00 90.50 232 SER A O 1
ATOM 1839 N N . TYR A 1 233 ? 22.562 -4.091 5.775 1.00 88.88 233 TYR A N 1
ATOM 1840 C CA . TYR A 1 233 ? 21.363 -4.865 5.455 1.00 88.88 233 TYR A CA 1
ATOM 1841 C C . TYR A 1 233 ? 20.414 -4.025 4.585 1.00 88.88 233 TYR A C 1
ATOM 1843 O O . TYR A 1 233 ? 20.456 -2.795 4.648 1.00 88.88 233 TYR A O 1
ATOM 1851 N N . PHE A 1 234 ? 19.531 -4.669 3.816 1.00 87.56 234 PHE A N 1
ATOM 1852 C CA . PHE A 1 234 ? 18.423 -4.004 3.122 1.00 87.56 234 PHE A CA 1
ATOM 1853 C C . PHE A 1 234 ? 17.122 -4.155 3.930 1.00 87.56 234 PHE A C 1
ATOM 1855 O O . PHE A 1 234 ? 16.713 -5.283 4.210 1.00 87.56 234 PHE A O 1
ATOM 1862 N N . PRO A 1 235 ? 16.450 -3.055 4.325 1.00 90.44 235 PRO A N 1
ATOM 1863 C CA . PRO A 1 235 ? 15.106 -3.127 4.896 1.00 90.44 235 PRO A CA 1
ATOM 1864 C C . PRO A 1 235 ? 14.107 -3.736 3.900 1.00 90.44 235 PRO A C 1
ATOM 1866 O O . PRO A 1 235 ? 14.190 -3.466 2.703 1.00 90.44 235 PRO A O 1
ATOM 1869 N N . SER A 1 236 ? 13.110 -4.481 4.382 1.00 82.62 236 SER A N 1
ATOM 1870 C CA . SER A 1 236 ? 12.114 -5.159 3.530 1.00 82.62 236 SER A CA 1
ATOM 1871 C C . SER A 1 236 ? 11.328 -4.212 2.607 1.00 82.62 236 SER A C 1
ATOM 1873 O O . SER A 1 236 ? 10.995 -4.584 1.486 1.00 82.62 236 SER A O 1
ATOM 1875 N N . GLY A 1 237 ? 11.075 -2.972 3.039 1.00 87.62 237 GLY A N 1
ATOM 1876 C CA . GLY A 1 237 ? 10.408 -1.931 2.243 1.00 87.62 237 GLY A CA 1
ATOM 1877 C C . GLY A 1 237 ? 11.340 -1.082 1.366 1.00 87.62 237 GLY A C 1
ATOM 1878 O O . GLY A 1 237 ? 10.913 -0.077 0.802 1.00 87.62 237 GLY A O 1
ATOM 1879 N N . PHE A 1 238 ? 12.634 -1.408 1.276 1.00 91.69 238 PHE A N 1
ATOM 1880 C CA . PHE A 1 238 ? 13.589 -0.591 0.521 1.00 91.69 238 PHE A CA 1
ATOM 1881 C C . PHE A 1 238 ? 13.256 -0.560 -0.975 1.00 91.69 238 PHE A C 1
ATOM 1883 O O . PHE A 1 238 ? 13.050 0.513 -1.545 1.00 91.69 238 PHE A O 1
ATOM 1890 N N . TRP A 1 239 ? 13.166 -1.737 -1.602 1.00 91.69 239 TRP A N 1
ATOM 1891 C CA . TRP A 1 239 ? 12.936 -1.859 -3.042 1.00 91.69 239 TRP A CA 1
ATOM 1892 C C . TRP A 1 239 ? 11.568 -1.324 -3.452 1.00 91.69 239 TRP A C 1
ATOM 1894 O O . TRP A 1 239 ? 11.464 -0.596 -4.434 1.00 91.69 239 TRP A O 1
ATOM 1904 N N . SER A 1 240 ? 10.530 -1.598 -2.665 1.00 90.38 240 SER A N 1
ATOM 1905 C CA . SER A 1 240 ? 9.175 -1.114 -2.930 1.00 90.38 240 SER A CA 1
ATOM 1906 C C . SER A 1 240 ? 9.099 0.419 -2.942 1.00 90.38 240 SER A C 1
ATOM 1908 O O . SER A 1 240 ? 8.580 1.010 -3.898 1.00 90.38 240 SER A O 1
ATOM 1910 N N . ARG A 1 241 ? 9.684 1.083 -1.934 1.00 92.06 241 ARG A N 1
ATOM 1911 C CA . ARG A 1 241 ? 9.767 2.553 -1.874 1.00 92.06 241 ARG A CA 1
ATOM 1912 C C . ARG A 1 241 ? 10.625 3.127 -2.992 1.00 92.06 241 ARG A C 1
ATOM 1914 O O . ARG A 1 241 ? 10.284 4.163 -3.554 1.00 92.06 241 ARG A O 1
ATOM 1921 N N . LEU A 1 242 ? 11.747 2.485 -3.303 1.00 92.69 242 LEU A N 1
ATOM 1922 C CA . LEU A 1 242 ? 12.658 2.963 -4.335 1.00 92.69 242 LEU A CA 1
ATOM 1923 C C . LEU A 1 242 ? 12.015 2.892 -5.723 1.00 92.69 242 LEU A C 1
ATOM 1925 O O . LEU A 1 242 ? 12.020 3.887 -6.441 1.00 92.69 242 LEU A O 1
ATOM 1929 N N . ILE A 1 243 ? 11.406 1.751 -6.061 1.00 91.75 243 ILE A N 1
ATOM 1930 C CA . ILE A 1 243 ? 10.675 1.550 -7.318 1.00 91.75 243 ILE A CA 1
ATOM 1931 C C . ILE A 1 243 ? 9.584 2.604 -7.458 1.00 91.75 243 ILE A C 1
ATOM 1933 O O . ILE A 1 243 ? 9.544 3.311 -8.458 1.00 91.75 243 ILE A O 1
ATOM 1937 N N . THR A 1 244 ? 8.723 2.764 -6.454 1.00 91.12 244 THR A N 1
ATOM 1938 C CA . THR A 1 244 ? 7.605 3.714 -6.554 1.00 91.12 244 THR A CA 1
ATOM 1939 C C . THR A 1 244 ? 8.052 5.168 -6.650 1.00 91.12 244 THR A C 1
ATOM 1941 O O . THR A 1 244 ? 7.453 5.922 -7.412 1.00 91.12 244 THR A O 1
ATOM 1944 N N . ARG A 1 245 ? 9.137 5.562 -5.971 1.00 92.06 245 ARG A N 1
ATOM 1945 C CA . ARG A 1 245 ? 9.721 6.906 -6.120 1.00 92.06 245 ARG A CA 1
ATOM 1946 C C . ARG A 1 245 ? 10.305 7.147 -7.508 1.00 92.06 245 ARG A C 1
ATOM 1948 O O . ARG A 1 245 ? 10.101 8.222 -8.052 1.00 92.06 245 ARG A O 1
ATOM 1955 N N . ILE A 1 246 ? 11.001 6.162 -8.074 1.00 91.38 246 ILE A N 1
ATOM 1956 C CA . ILE A 1 246 ? 11.569 6.256 -9.427 1.00 91.38 246 ILE A CA 1
ATOM 1957 C C . ILE A 1 246 ? 10.450 6.293 -10.476 1.00 91.38 246 ILE A C 1
ATOM 1959 O O . ILE A 1 246 ? 10.497 7.100 -11.396 1.00 91.38 246 ILE A O 1
ATOM 1963 N N . LEU A 1 247 ? 9.414 5.464 -10.330 1.00 89.81 247 LEU A N 1
ATOM 1964 C CA . LEU A 1 247 ? 8.275 5.446 -11.255 1.00 89.81 247 LEU A CA 1
ATOM 1965 C C . LEU A 1 247 ? 7.443 6.736 -11.219 1.00 89.81 247 LEU A C 1
ATOM 1967 O O . LEU A 1 247 ? 6.834 7.079 -12.230 1.00 89.81 247 LEU A O 1
ATOM 1971 N N . ALA A 1 248 ? 7.398 7.420 -10.075 1.00 89.12 248 ALA A N 1
ATOM 1972 C CA . ALA A 1 248 ? 6.681 8.682 -9.904 1.00 89.12 248 ALA A CA 1
ATOM 1973 C C . ALA A 1 248 ? 7.469 9.913 -10.395 1.00 89.12 248 ALA A C 1
ATOM 1975 O O . ALA A 1 248 ? 6.926 11.016 -10.408 1.00 89.12 248 ALA A O 1
ATOM 1976 N N . ASP A 1 249 ? 8.743 9.754 -10.767 1.00 90.12 249 ASP A N 1
ATOM 1977 C CA . ASP A 1 249 ? 9.595 10.862 -11.189 1.00 90.12 249 ASP A CA 1
ATOM 1978 C C . ASP A 1 249 ? 9.449 11.148 -12.694 1.00 90.12 249 ASP A C 1
ATOM 1980 O O . ASP A 1 249 ? 10.016 10.465 -13.555 1.00 90.12 249 ASP A O 1
ATOM 1984 N N . ASP A 1 250 ? 8.706 12.209 -13.013 1.00 85.19 250 ASP A N 1
ATOM 1985 C CA . ASP A 1 250 ? 8.492 12.671 -14.388 1.00 85.19 250 ASP A CA 1
ATOM 1986 C C . ASP A 1 250 ? 9.796 13.095 -15.091 1.00 85.19 250 ASP A C 1
ATOM 1988 O O . ASP A 1 250 ? 9.882 13.022 -16.321 1.00 85.19 250 ASP A O 1
ATOM 1992 N N . SER A 1 251 ? 10.840 13.482 -14.344 1.00 87.75 251 SER A N 1
ATOM 1993 C CA . SER A 1 251 ? 12.114 13.914 -14.934 1.00 87.75 251 SER A CA 1
ATOM 1994 C C . SER A 1 251 ? 12.807 12.789 -15.702 1.00 87.75 251 SER A C 1
ATOM 1996 O O . SER A 1 251 ? 13.441 13.035 -16.729 1.00 87.75 251 SER A O 1
ATOM 1998 N N . ILE A 1 252 ? 12.621 11.535 -15.277 1.00 85.44 252 ILE A N 1
ATOM 1999 C CA . ILE A 1 252 ? 13.156 10.364 -15.975 1.00 85.44 252 ILE A CA 1
ATOM 2000 C C . ILE A 1 252 ? 12.534 10.247 -17.362 1.00 85.44 252 ILE A C 1
ATOM 2002 O O . ILE A 1 252 ? 13.221 9.909 -18.327 1.00 85.44 252 ILE A O 1
ATOM 2006 N N . VAL A 1 253 ? 11.244 10.557 -17.490 1.00 81.25 253 VAL A N 1
ATOM 2007 C CA . VAL A 1 253 ? 10.554 10.523 -18.780 1.00 81.25 253 VAL A CA 1
ATOM 2008 C C . VAL A 1 253 ? 11.182 11.535 -19.738 1.00 81.25 253 VAL A C 1
ATOM 2010 O O . VAL A 1 253 ? 11.401 11.219 -20.908 1.00 81.25 253 VAL A O 1
ATOM 2013 N N . ASP A 1 254 ? 11.529 12.722 -19.246 1.00 81.88 254 ASP A N 1
ATOM 2014 C CA . ASP A 1 254 ? 12.188 13.757 -20.043 1.00 81.88 254 ASP A CA 1
ATOM 2015 C C . ASP A 1 254 ? 13.650 13.417 -20.370 1.00 81.88 254 ASP A C 1
ATOM 2017 O O . ASP A 1 254 ? 14.102 13.650 -21.496 1.00 81.88 254 ASP A O 1
ATOM 2021 N N . ILE A 1 255 ? 14.376 12.776 -19.448 1.00 85.00 255 ILE A N 1
ATOM 2022 C CA . ILE A 1 255 ? 15.719 12.234 -19.709 1.00 85.00 255 ILE A CA 1
ATOM 2023 C C . ILE A 1 255 ? 15.654 11.188 -20.823 1.00 85.00 255 ILE A C 1
ATOM 2025 O O . ILE A 1 255 ? 16.371 11.303 -21.809 1.00 85.00 255 ILE A O 1
ATOM 2029 N N . VAL A 1 256 ? 14.751 10.209 -20.739 1.00 81.50 256 VAL A N 1
ATOM 2030 C CA . VAL A 1 256 ? 14.596 9.173 -21.777 1.00 81.50 256 VAL A CA 1
ATOM 2031 C C . VAL A 1 256 ? 14.227 9.782 -23.132 1.00 81.50 256 VAL A C 1
ATOM 2033 O O . VAL A 1 256 ? 14.735 9.341 -24.162 1.00 81.50 256 VAL A O 1
ATOM 2036 N N . ARG A 1 257 ? 13.382 10.821 -23.149 1.00 76.81 257 ARG A N 1
ATOM 2037 C CA . ARG A 1 257 ? 13.025 11.562 -24.373 1.00 76.81 257 ARG A CA 1
ATOM 2038 C C . ARG A 1 257 ? 14.207 12.302 -24.995 1.00 76.81 257 ARG A C 1
ATOM 2040 O O . ARG A 1 257 ? 14.293 12.375 -26.215 1.00 76.81 257 ARG A O 1
ATOM 2047 N N . SER A 1 258 ? 15.072 12.885 -24.170 1.00 77.31 258 SER A N 1
ATOM 2048 C CA . SER A 1 258 ? 16.236 13.665 -24.611 1.00 77.31 258 SER A CA 1
ATOM 2049 C C . SER A 1 258 ? 17.466 12.806 -24.904 1.00 77.31 258 SER A C 1
ATOM 2051 O O . SER A 1 258 ? 18.339 13.241 -25.652 1.00 77.31 258 SER A O 1
ATOM 2053 N N . PHE A 1 259 ? 17.516 11.583 -24.372 1.00 73.75 259 PHE A N 1
ATOM 2054 C CA . PHE A 1 259 ? 18.635 10.660 -24.542 1.00 73.75 259 PHE A CA 1
ATOM 2055 C C . PHE A 1 259 ? 18.836 10.247 -26.007 1.00 73.75 259 PHE A C 1
ATOM 2057 O O . PHE A 1 259 ? 19.969 10.131 -26.468 1.00 73.75 259 PHE A O 1
ATOM 2064 N N . PHE A 1 260 ? 17.746 10.079 -26.764 1.00 68.31 260 PHE A N 1
ATOM 2065 C CA . PHE A 1 260 ? 17.793 9.738 -28.187 1.00 68.31 260 PHE A CA 1
ATOM 2066 C C . PHE A 1 260 ? 17.332 10.911 -29.060 1.00 68.31 260 PHE A C 1
ATOM 2068 O O . PHE A 1 260 ? 16.149 11.064 -29.363 1.00 68.31 260 PHE A O 1
ATOM 2075 N N . ILE A 1 261 ? 18.285 11.724 -29.522 1.00 66.44 261 ILE A N 1
ATOM 2076 C CA . ILE A 1 261 ? 18.032 12.725 -30.566 1.00 66.44 261 ILE A CA 1
ATOM 2077 C C . ILE A 1 261 ? 18.027 12.003 -31.914 1.00 66.44 261 ILE A C 1
ATOM 2079 O O . ILE A 1 261 ? 19.080 11.701 -32.471 1.00 66.44 261 ILE A O 1
ATOM 2083 N N . ILE A 1 262 ? 16.838 11.713 -32.438 1.00 66.62 262 ILE A N 1
ATOM 2084 C CA . ILE A 1 262 ? 16.693 11.103 -33.764 1.00 66.62 262 ILE A CA 1
ATOM 2085 C C . ILE A 1 262 ? 17.052 12.159 -34.825 1.00 66.62 262 ILE A C 1
ATOM 2087 O O . ILE A 1 262 ? 16.419 13.222 -34.854 1.00 66.62 262 ILE A O 1
ATOM 2091 N N . PRO A 1 263 ? 18.036 11.902 -35.708 1.00 71.06 263 PRO A N 1
ATOM 2092 C CA . PRO A 1 263 ? 18.351 12.812 -36.803 1.00 71.06 263 PRO A CA 1
ATOM 2093 C C . PRO A 1 263 ? 17.137 13.035 -37.716 1.00 71.06 263 PRO A C 1
ATOM 2095 O O . PRO A 1 263 ? 16.288 12.155 -37.909 1.00 71.06 263 PRO A O 1
ATOM 2098 N N . LYS A 1 264 ? 17.029 14.230 -38.301 1.00 68.25 264 LYS A N 1
ATOM 2099 C CA . LYS A 1 264 ? 15.853 14.613 -39.104 1.00 68.25 264 LYS A CA 1
ATOM 2100 C C . LYS A 1 264 ? 15.719 13.754 -40.361 1.00 68.25 264 LYS A C 1
ATOM 2102 O O . LYS A 1 264 ? 14.606 13.515 -40.817 1.00 68.25 264 LYS A O 1
ATOM 2107 N N . GLU A 1 265 ? 16.836 13.260 -40.872 1.00 68.19 265 GLU A N 1
ATOM 2108 C CA . GLU A 1 265 ? 16.962 12.402 -42.049 1.00 68.19 265 GLU A CA 1
ATOM 2109 C C . GLU A 1 265 ? 16.313 11.034 -41.793 1.00 68.19 265 GLU A C 1
ATOM 2111 O O . GLU A 1 265 ? 15.573 10.517 -42.623 1.00 68.19 265 GLU A O 1
ATOM 2116 N N . VAL A 1 266 ? 16.498 10.502 -40.583 1.00 65.88 266 VAL A N 1
ATOM 2117 C CA . VAL A 1 266 ? 15.915 9.233 -40.124 1.00 65.88 266 VAL A CA 1
ATOM 2118 C C . VAL A 1 266 ? 14.407 9.368 -39.891 1.00 65.88 266 VAL A C 1
ATOM 2120 O O . VAL A 1 266 ? 13.648 8.420 -40.069 1.00 65.88 266 VAL A O 1
ATOM 2123 N N . THR A 1 267 ? 13.956 10.575 -39.544 1.00 64.38 267 THR A N 1
ATOM 2124 C CA . THR A 1 267 ? 12.533 10.880 -39.331 1.00 64.38 267 THR A CA 1
ATOM 2125 C C . THR A 1 267 ? 11.746 10.964 -40.646 1.00 64.38 267 THR A C 1
ATOM 2127 O O . THR A 1 267 ? 10.525 10.807 -40.646 1.00 64.38 267 THR A O 1
ATOM 2130 N N . GLN A 1 268 ? 12.422 11.223 -41.770 1.00 70.06 268 GLN A N 1
ATOM 2131 C CA . GLN A 1 268 ? 11.794 11.302 -43.093 1.00 70.06 268 GLN A CA 1
ATOM 2132 C C . GLN A 1 268 ? 11.563 9.918 -43.711 1.00 70.06 268 GLN A C 1
ATOM 2134 O O . GLN A 1 268 ? 10.631 9.749 -44.500 1.00 70.06 268 GLN A O 1
ATOM 2139 N N . ASP A 1 269 ? 12.362 8.922 -43.325 1.00 77.25 269 ASP A N 1
ATOM 2140 C CA . ASP A 1 269 ? 12.174 7.541 -43.752 1.00 77.25 269 ASP A CA 1
ATOM 2141 C C . ASP A 1 269 ? 11.116 6.840 -42.887 1.00 77.25 269 ASP A C 1
ATOM 2143 O O . ASP A 1 269 ? 11.300 6.558 -41.703 1.00 77.25 269 ASP A O 1
ATOM 2147 N N . SER A 1 270 ? 9.990 6.499 -43.514 1.00 71.44 270 SER A N 1
ATOM 2148 C CA . SER A 1 270 ? 8.883 5.788 -42.869 1.00 71.44 270 SER A CA 1
ATOM 2149 C C . SER A 1 270 ? 9.254 4.412 -42.292 1.00 71.44 270 SER A C 1
ATOM 2151 O O . SER A 1 270 ? 8.590 3.953 -41.361 1.00 71.44 270 SER A O 1
ATOM 2153 N N . ARG A 1 271 ? 10.288 3.744 -42.822 1.00 71.38 271 ARG A N 1
ATOM 2154 C CA . ARG A 1 271 ? 10.741 2.414 -42.387 1.00 71.38 271 ARG A CA 1
ATOM 2155 C C . ARG A 1 271 ? 11.588 2.534 -41.118 1.00 71.38 271 ARG A C 1
ATOM 2157 O O . ARG A 1 271 ? 11.311 1.844 -40.140 1.00 71.38 271 ARG A O 1
ATOM 2164 N N . LEU A 1 272 ? 12.525 3.484 -41.092 1.00 68.81 272 LEU A N 1
ATOM 2165 C CA . LEU A 1 272 ? 13.342 3.796 -39.914 1.00 68.81 272 LEU A CA 1
ATOM 2166 C C . LEU A 1 272 ? 12.525 4.439 -38.788 1.00 68.81 272 LEU A C 1
ATOM 2168 O O . LEU A 1 272 ? 12.687 4.072 -37.627 1.00 68.81 272 LEU A O 1
ATOM 2172 N N . ALA A 1 273 ? 11.585 5.327 -39.120 1.00 68.06 273 ALA A N 1
ATOM 2173 C CA . ALA A 1 273 ? 10.690 5.936 -38.141 1.00 68.06 273 ALA A CA 1
ATOM 2174 C C . ALA A 1 273 ? 9.793 4.902 -37.438 1.00 68.06 273 ALA A C 1
ATOM 2176 O O . ALA A 1 273 ? 9.484 5.071 -36.263 1.00 68.06 273 ALA A O 1
ATOM 2177 N N . ARG A 1 274 ? 9.388 3.823 -38.127 1.00 69.56 274 ARG A N 1
ATOM 2178 C CA . ARG A 1 274 ? 8.667 2.693 -37.509 1.00 69.56 274 ARG A CA 1
ATOM 2179 C C . ARG A 1 274 ? 9.569 1.833 -36.629 1.00 69.56 274 ARG A C 1
ATOM 2181 O O . ARG A 1 274 ? 9.100 1.333 -35.614 1.00 69.56 274 ARG A O 1
ATOM 2188 N N . LEU A 1 275 ? 10.829 1.654 -37.013 1.00 67.25 275 LEU A N 1
ATOM 2189 C CA . LEU A 1 275 ? 11.789 0.853 -36.256 1.00 67.25 275 LEU A CA 1
ATOM 2190 C C . LEU A 1 275 ? 12.232 1.553 -34.972 1.00 67.25 275 LEU A C 1
ATOM 2192 O O . LEU A 1 275 ? 12.367 0.902 -33.949 1.00 67.25 275 LEU A O 1
ATOM 2196 N N . LEU A 1 276 ? 12.388 2.877 -35.009 1.00 66.00 276 LEU A N 1
ATOM 2197 C CA . LEU A 1 276 ? 12.691 3.720 -33.848 1.00 66.00 276 LEU A CA 1
ATOM 2198 C C . LEU A 1 276 ? 11.450 4.113 -33.044 1.00 66.00 276 LEU A C 1
ATOM 2200 O O . LEU A 1 276 ? 11.562 4.811 -32.037 1.00 66.00 276 LEU A O 1
ATOM 2204 N N . ASP A 1 277 ? 10.268 3.635 -33.438 1.00 65.75 277 ASP A N 1
ATOM 2205 C CA . ASP A 1 277 ? 9.034 3.789 -32.672 1.00 65.75 277 ASP A CA 1
ATOM 2206 C C . ASP A 1 277 ? 8.997 2.858 -31.443 1.00 65.75 277 ASP A C 1
ATOM 2208 O O . ASP A 1 277 ? 7.982 2.222 -31.123 1.00 65.75 277 ASP A O 1
ATOM 2212 N N . VAL A 1 278 ? 10.144 2.720 -30.775 1.00 65.69 278 VAL A N 1
ATOM 2213 C CA . VAL A 1 278 ? 10.330 1.742 -29.718 1.00 65.69 278 VAL A CA 1
ATOM 2214 C C . VAL A 1 278 ? 9.887 2.304 -28.383 1.00 65.69 278 VAL A C 1
ATOM 2216 O O . VAL A 1 278 ? 10.026 3.486 -28.064 1.00 65.69 278 VAL A O 1
ATOM 2219 N N . ARG A 1 279 ? 9.284 1.421 -27.593 1.00 72.06 279 ARG A N 1
ATOM 2220 C CA . ARG A 1 279 ? 8.731 1.753 -26.288 1.00 72.06 279 ARG A CA 1
ATOM 2221 C C . ARG A 1 279 ? 9.846 1.650 -25.260 1.00 72.06 279 ARG A C 1
ATOM 2223 O O . ARG A 1 279 ? 10.522 0.626 -25.203 1.00 72.06 279 ARG A O 1
ATOM 2230 N N . ALA A 1 280 ? 9.998 2.688 -24.445 1.00 83.81 280 ALA A N 1
ATOM 2231 C CA . ALA A 1 280 ? 10.715 2.537 -23.193 1.00 83.81 280 ALA A CA 1
ATOM 2232 C C . ALA A 1 280 ? 9.798 1.844 -22.183 1.00 83.81 280 ALA A C 1
ATOM 2234 O O . ALA A 1 280 ? 8.611 2.178 -22.062 1.00 83.81 280 ALA A O 1
ATOM 2235 N N . GLU A 1 281 ? 10.342 0.868 -21.476 1.00 88.56 281 GLU A N 1
ATOM 2236 C CA . GLU A 1 281 ? 9.627 0.116 -20.458 1.00 88.56 281 GLU A CA 1
ATOM 2237 C C . GLU A 1 281 ? 10.517 -0.139 -19.248 1.00 88.56 281 GLU A C 1
ATOM 2239 O O . GLU A 1 281 ? 11.707 -0.425 -19.369 1.00 88.56 281 GLU A O 1
ATOM 2244 N N . TRP A 1 282 ? 9.913 -0.035 -18.073 1.00 90.31 282 TRP A N 1
ATOM 2245 C CA . TRP A 1 282 ? 10.487 -0.522 -16.835 1.00 90.31 282 TRP A CA 1
ATOM 2246 C C . TRP A 1 282 ? 10.200 -2.010 -16.703 1.00 90.31 282 TRP A C 1
ATOM 2248 O O . TRP A 1 282 ? 9.051 -2.428 -16.824 1.00 90.31 282 TRP A O 1
ATOM 2258 N N . VAL A 1 283 ? 11.227 -2.797 -16.420 1.00 89.88 283 VAL A N 1
ATOM 2259 C CA . VAL A 1 283 ? 11.115 -4.189 -15.995 1.00 89.88 283 VAL A CA 1
ATOM 2260 C C . VAL A 1 283 ? 11.351 -4.231 -14.494 1.00 89.88 283 VAL A C 1
ATOM 2262 O O . VAL A 1 283 ? 12.390 -3.769 -14.032 1.00 89.88 283 VAL A O 1
ATOM 2265 N N . LEU A 1 284 ? 10.382 -4.746 -13.741 1.00 90.88 284 LEU A N 1
ATOM 2266 C CA . LEU A 1 284 ? 10.396 -4.748 -12.277 1.00 90.88 284 LEU A CA 1
ATOM 2267 C C . LEU A 1 284 ? 10.424 -6.176 -11.729 1.00 90.88 284 LEU A C 1
ATOM 2269 O O . LEU A 1 284 ? 9.761 -7.067 -12.264 1.00 90.88 284 LEU A O 1
ATOM 2273 N N . TRP A 1 285 ? 11.149 -6.364 -10.631 1.00 90.88 285 TRP A N 1
ATOM 2274 C CA . TRP A 1 285 ? 11.153 -7.583 -9.825 1.00 90.88 285 TRP A CA 1
ATOM 2275 C C . TRP A 1 285 ? 11.372 -7.227 -8.352 1.00 90.88 285 TRP A C 1
ATOM 2277 O O . TRP A 1 285 ? 11.547 -6.059 -8.005 1.00 90.88 285 TRP A O 1
ATOM 2287 N N . GLN A 1 286 ? 11.328 -8.217 -7.463 1.00 89.06 286 GLN A N 1
ATOM 2288 C CA . GLN A 1 286 ? 11.344 -7.966 -6.014 1.00 89.06 286 GLN A CA 1
ATOM 2289 C C . GLN A 1 286 ? 12.591 -7.216 -5.517 1.00 89.06 286 GLN A C 1
ATOM 2291 O O . GLN A 1 286 ? 12.498 -6.418 -4.588 1.00 89.06 286 GLN A O 1
ATOM 2296 N N . THR A 1 287 ? 13.744 -7.458 -6.138 1.00 90.12 287 THR A N 1
ATOM 2297 C CA . THR A 1 287 ? 15.059 -6.971 -5.694 1.00 90.12 287 THR A CA 1
ATOM 2298 C C . THR A 1 287 ? 15.727 -6.049 -6.713 1.00 90.12 287 THR A C 1
ATOM 2300 O O . THR A 1 287 ? 16.949 -5.887 -6.707 1.00 90.12 287 THR A O 1
ATOM 2303 N N . GLY A 1 288 ? 14.959 -5.460 -7.633 1.00 90.56 288 GLY A N 1
ATOM 2304 C CA . GLY A 1 288 ? 15.538 -4.584 -8.641 1.00 90.56 288 GLY A CA 1
ATOM 2305 C C . GLY A 1 288 ? 14.585 -4.093 -9.719 1.00 90.56 288 GLY A C 1
ATOM 2306 O O . GLY A 1 288 ? 13.403 -4.436 -9.780 1.00 90.56 288 GLY A O 1
ATOM 2307 N N . MET A 1 289 ? 15.142 -3.239 -10.571 1.00 91.56 289 MET A N 1
ATOM 2308 C CA . MET A 1 289 ? 14.468 -2.684 -11.730 1.00 91.56 289 MET A CA 1
ATOM 2309 C C . MET A 1 289 ? 15.442 -2.402 -12.873 1.00 91.56 289 MET A C 1
ATOM 2311 O O . MET A 1 289 ? 16.620 -2.085 -12.674 1.00 91.56 289 MET A O 1
ATOM 2315 N N . GLU A 1 290 ? 14.909 -2.441 -14.087 1.00 91.38 290 GLU A N 1
ATOM 2316 C CA . GLU A 1 290 ? 15.611 -2.110 -15.320 1.00 91.38 290 GLU A CA 1
ATOM 2317 C C . GLU A 1 290 ? 14.796 -1.163 -16.176 1.00 91.38 290 GLU A C 1
ATOM 2319 O O . GLU A 1 290 ? 13.618 -1.396 -16.423 1.00 91.38 290 GLU A O 1
ATOM 2324 N N . LEU A 1 291 ? 15.451 -0.136 -16.698 1.00 89.94 291 LEU A N 1
ATOM 2325 C CA . LEU A 1 291 ? 14.917 0.698 -17.756 1.00 89.94 291 LEU A CA 1
ATOM 2326 C C . LEU A 1 291 ? 15.418 0.166 -19.093 1.00 89.94 291 LEU A C 1
ATOM 2328 O O . LEU A 1 291 ? 16.614 0.244 -19.397 1.00 89.94 291 LEU A O 1
ATOM 2332 N N . ARG A 1 292 ? 14.498 -0.353 -19.901 1.00 86.50 292 ARG A N 1
ATOM 2333 C CA . ARG A 1 292 ? 14.784 -0.845 -21.245 1.00 86.50 292 ARG A CA 1
ATOM 2334 C C . ARG A 1 292 ? 14.251 0.120 -22.286 1.00 86.50 292 ARG A C 1
ATOM 2336 O O . ARG A 1 292 ? 13.137 0.625 -22.171 1.00 86.50 292 ARG A O 1
ATOM 2343 N N . TYR A 1 293 ? 1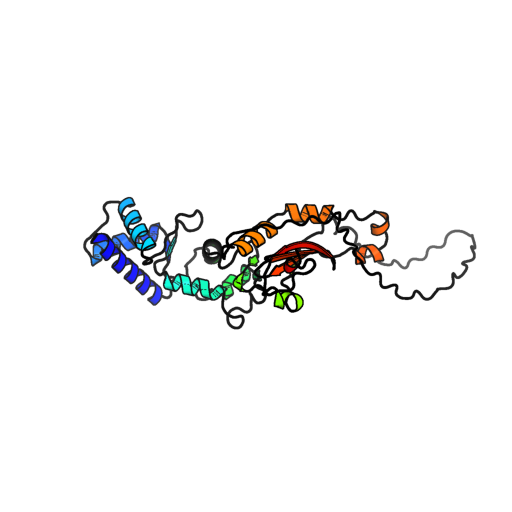5.045 0.338 -23.321 1.00 81.75 293 TYR A N 1
ATOM 2344 C CA . TYR A 1 293 ? 14.631 0.994 -24.549 1.00 81.75 293 TYR A CA 1
ATOM 2345 C C . TYR A 1 293 ? 14.903 0.020 -25.686 1.00 81.75 293 TYR A C 1
ATOM 2347 O O . TYR A 1 293 ? 16.059 -0.323 -25.939 1.00 81.75 293 TYR A O 1
ATOM 2355 N N . ALA A 1 294 ? 13.842 -0.465 -26.333 1.00 78.50 294 ALA A N 1
ATOM 2356 C CA . ALA A 1 294 ? 13.944 -1.620 -27.224 1.00 78.50 294 ALA A CA 1
ATOM 2357 C C . ALA A 1 294 ? 14.547 -2.832 -26.494 1.00 78.50 294 ALA A C 1
ATOM 2359 O O . ALA A 1 294 ? 14.160 -3.150 -25.366 1.00 78.50 294 ALA A O 1
ATOM 2360 N N . ASP A 1 295 ? 15.527 -3.477 -27.116 1.00 75.25 295 ASP A N 1
ATOM 2361 C CA . ASP A 1 295 ? 16.266 -4.591 -26.533 1.00 75.25 295 ASP A CA 1
ATOM 2362 C C . ASP A 1 295 ? 17.482 -4.146 -25.709 1.00 75.25 295 ASP A C 1
ATOM 2364 O O . ASP A 1 295 ? 18.185 -4.981 -25.143 1.00 75.25 295 ASP A O 1
ATOM 2368 N N . SER A 1 296 ? 17.704 -2.834 -25.580 1.00 79.38 296 SER A N 1
ATOM 2369 C CA . SER A 1 296 ? 18.845 -2.264 -24.860 1.00 79.38 296 SER A CA 1
ATOM 2370 C C . SER A 1 296 ? 18.477 -1.852 -23.438 1.00 79.38 296 SER A C 1
ATOM 2372 O O . SER A 1 296 ? 17.423 -1.264 -23.195 1.00 79.38 296 SER A O 1
ATOM 2374 N N . VAL A 1 297 ? 19.368 -2.129 -22.488 1.00 84.12 297 VAL A N 1
ATOM 2375 C CA . VAL A 1 297 ? 19.231 -1.702 -21.089 1.00 84.12 297 VAL A CA 1
ATOM 2376 C C . VAL A 1 297 ? 19.931 -0.355 -20.926 1.00 84.12 297 VAL A C 1
ATOM 2378 O O . VAL A 1 297 ? 21.142 -0.273 -21.101 1.00 84.12 297 VAL A O 1
ATOM 2381 N N . LEU A 1 298 ? 19.173 0.693 -20.598 1.00 86.06 298 LEU A N 1
ATOM 2382 C CA . LEU A 1 298 ? 19.712 2.038 -20.353 1.00 86.06 298 LEU A CA 1
ATOM 2383 C C . LEU A 1 298 ? 20.158 2.220 -18.903 1.00 86.06 298 LEU A C 1
ATOM 2385 O O . LEU A 1 298 ? 21.125 2.920 -18.619 1.00 86.06 298 LEU A O 1
ATOM 2389 N N . PHE A 1 299 ? 19.424 1.607 -17.979 1.00 88.44 299 PHE A N 1
ATOM 2390 C CA . PHE A 1 299 ? 19.688 1.688 -16.551 1.00 88.44 299 PHE A CA 1
ATOM 2391 C C . PHE A 1 299 ? 19.266 0.385 -15.881 1.00 88.44 299 PHE A C 1
ATOM 2393 O O . PHE A 1 299 ? 18.225 -0.186 -16.204 1.00 88.44 299 PHE A O 1
ATOM 2400 N N . ARG A 1 300 ? 20.085 -0.078 -14.940 1.00 89.31 300 ARG A N 1
ATOM 2401 C CA . ARG A 1 300 ? 19.845 -1.279 -14.143 1.00 89.31 300 ARG A CA 1
ATOM 2402 C C . ARG A 1 300 ? 20.242 -0.990 -12.708 1.00 89.31 300 ARG A C 1
ATOM 2404 O O . ARG A 1 300 ? 21.354 -0.533 -12.454 1.00 89.31 300 ARG A O 1
ATOM 2411 N N . MET A 1 301 ? 19.352 -1.309 -11.782 1.00 91.31 301 MET A N 1
ATOM 2412 C CA . MET A 1 301 ? 19.614 -1.230 -10.353 1.00 91.31 301 MET A CA 1
ATOM 2413 C C . MET A 1 301 ? 19.036 -2.468 -9.691 1.00 91.31 301 MET A C 1
ATOM 2415 O O . MET A 1 301 ? 17.845 -2.735 -9.817 1.00 91.31 301 MET A O 1
ATOM 2419 N N . LYS A 1 302 ? 19.888 -3.238 -9.016 1.00 89.94 302 LYS A N 1
ATOM 2420 C CA . LYS A 1 302 ? 19.493 -4.511 -8.420 1.00 89.94 302 LYS A CA 1
ATOM 2421 C C . LYS A 1 302 ? 20.338 -4.861 -7.212 1.00 89.94 302 LYS A C 1
ATOM 2423 O O . LYS A 1 302 ? 21.475 -4.401 -7.091 1.00 89.94 302 LYS A O 1
ATOM 2428 N N . GLU A 1 303 ? 19.787 -5.705 -6.360 1.00 89.06 303 GLU A N 1
ATOM 2429 C CA . GLU A 1 303 ? 20.523 -6.349 -5.286 1.00 89.06 303 GLU A CA 1
ATOM 2430 C C . GLU A 1 303 ? 21.511 -7.374 -5.851 1.00 89.06 303 GLU A C 1
ATOM 2432 O O . GLU A 1 303 ? 21.236 -8.083 -6.823 1.00 89.06 303 GLU A O 1
ATOM 2437 N N . VAL A 1 304 ? 22.694 -7.449 -5.248 1.00 84.44 304 VAL A N 1
ATOM 2438 C CA . VAL A 1 304 ? 23.701 -8.444 -5.617 1.00 84.44 304 VAL A CA 1
ATOM 2439 C C . VAL A 1 304 ? 23.469 -9.683 -4.763 1.00 84.44 304 VAL A C 1
ATOM 2441 O O . VAL A 1 304 ? 23.920 -9.752 -3.623 1.00 84.44 304 VAL A O 1
ATOM 2444 N N . ILE A 1 305 ? 22.769 -10.672 -5.319 1.00 78.50 305 ILE A N 1
ATOM 2445 C CA . ILE A 1 305 ? 22.468 -11.924 -4.620 1.00 78.50 305 ILE A CA 1
ATOM 2446 C C . ILE A 1 305 ? 23.638 -12.908 -4.822 1.00 78.50 305 ILE A C 1
ATOM 2448 O O . ILE A 1 305 ? 23.933 -13.277 -5.964 1.00 78.50 305 ILE A O 1
ATOM 2452 N N . PRO A 1 306 ? 24.323 -13.375 -3.757 1.00 69.56 306 PRO A N 1
ATOM 2453 C CA . PRO A 1 306 ? 25.515 -14.220 -3.892 1.00 69.56 306 PRO A CA 1
ATOM 2454 C C . PRO A 1 306 ? 25.272 -15.571 -4.575 1.00 69.56 306 PRO A C 1
ATOM 2456 O O . PRO A 1 306 ? 26.195 -16.144 -5.158 1.00 69.56 306 PRO A O 1
ATOM 2459 N N . SER A 1 307 ? 24.057 -16.115 -4.493 1.00 69.44 307 SER A N 1
ATOM 2460 C CA . SER A 1 307 ? 23.680 -17.384 -5.125 1.00 69.44 307 SER A CA 1
ATOM 2461 C C . SER A 1 307 ? 23.451 -17.265 -6.635 1.00 69.44 307 SER A C 1
ATOM 2463 O O . SER A 1 307 ? 23.491 -18.284 -7.322 1.00 69.44 307 SER A O 1
ATOM 2465 N N . MET A 1 308 ? 23.278 -16.051 -7.171 1.00 67.75 308 MET A N 1
ATOM 2466 C CA . MET A 1 308 ? 22.958 -15.826 -8.581 1.00 67.75 308 MET A CA 1
ATOM 2467 C C . MET A 1 308 ? 24.181 -15.430 -9.414 1.00 67.75 308 MET A C 1
ATOM 2469 O O . MET A 1 308 ? 25.126 -14.799 -8.934 1.00 67.75 308 MET A O 1
ATOM 2473 N N . ARG A 1 309 ? 24.165 -15.797 -10.704 1.00 63.84 309 ARG A N 1
ATOM 2474 C CA . ARG A 1 309 ? 25.150 -15.299 -11.674 1.00 63.84 309 ARG A CA 1
ATOM 2475 C C . ARG A 1 309 ? 24.817 -13.848 -12.001 1.00 63.84 309 ARG A C 1
ATOM 2477 O O . ARG A 1 309 ? 23.900 -13.573 -12.767 1.00 63.84 309 ARG A O 1
ATOM 2484 N N . ASN A 1 310 ? 25.586 -12.925 -11.438 1.00 63.38 310 ASN A N 1
ATOM 2485 C CA . ASN A 1 310 ? 25.452 -11.509 -11.747 1.00 63.38 310 ASN A CA 1
ATOM 2486 C C . ASN A 1 310 ? 25.977 -11.246 -13.166 1.00 63.38 310 ASN A C 1
ATOM 2488 O O . ASN A 1 310 ? 27.167 -11.371 -13.437 1.00 63.38 310 ASN A O 1
ATOM 2492 N N . SER A 1 311 ? 25.071 -10.926 -14.090 1.00 58.00 311 SER A N 1
ATOM 2493 C CA . SER A 1 311 ? 25.402 -10.467 -15.443 1.00 58.00 311 SER A CA 1
ATOM 2494 C C . SER A 1 311 ? 25.150 -8.955 -15.540 1.00 58.00 311 SER A C 1
ATOM 2496 O O . SER A 1 311 ? 24.102 -8.493 -15.072 1.00 58.00 311 SER A O 1
ATOM 2498 N N . PRO A 1 312 ? 26.059 -8.149 -16.125 1.00 55.62 312 PRO A N 1
ATOM 2499 C CA . PRO A 1 312 ? 27.253 -8.549 -16.880 1.00 55.62 312 PRO A CA 1
ATOM 2500 C C . PRO A 1 312 ? 28.538 -8.743 -16.047 1.00 55.62 312 PRO A C 1
ATOM 2502 O O . PRO A 1 312 ? 29.547 -9.157 -16.610 1.00 55.62 312 PRO A O 1
ATOM 2505 N N . VAL A 1 313 ? 28.532 -8.455 -14.738 1.00 55.50 313 VAL A N 1
ATOM 2506 C CA . VAL A 1 313 ? 29.745 -8.472 -13.896 1.00 55.50 313 VAL A CA 1
ATOM 2507 C C . VAL A 1 313 ? 29.640 -9.507 -12.777 1.00 55.50 313 VAL A C 1
ATOM 2509 O O . VAL A 1 313 ? 28.795 -9.399 -11.888 1.00 55.50 313 VAL A O 1
ATOM 2512 N N . ASP A 1 314 ? 30.549 -10.483 -12.795 1.00 56.78 314 ASP A N 1
ATOM 2513 C CA . ASP A 1 314 ? 30.717 -11.461 -11.721 1.00 56.78 314 ASP A CA 1
ATOM 2514 C C . ASP A 1 314 ? 31.571 -10.869 -10.590 1.00 56.78 314 ASP A C 1
ATOM 2516 O O . ASP A 1 314 ? 32.800 -10.923 -10.616 1.00 56.78 314 ASP A O 1
ATOM 2520 N N . TYR A 1 315 ? 30.908 -10.303 -9.582 1.00 57.88 315 TYR A N 1
ATOM 2521 C CA . TYR A 1 315 ? 31.563 -9.691 -8.422 1.00 57.88 315 TYR A CA 1
ATOM 2522 C C . TYR A 1 315 ? 32.327 -10.677 -7.529 1.00 57.88 315 TYR A C 1
ATOM 2524 O O . TYR A 1 315 ? 33.057 -10.236 -6.652 1.00 57.88 315 TYR A O 1
ATOM 2532 N N . LYS A 1 316 ? 32.203 -11.998 -7.736 1.00 55.16 316 LYS A N 1
ATOM 2533 C CA . LYS A 1 316 ? 33.022 -12.990 -7.014 1.00 55.16 316 LYS A CA 1
ATOM 2534 C C . LYS A 1 316 ? 34.470 -13.037 -7.505 1.00 55.16 316 LYS A C 1
ATOM 2536 O O . LYS A 1 316 ? 35.293 -13.708 -6.889 1.00 55.16 316 LYS A O 1
ATOM 2541 N N . LYS A 1 317 ? 34.751 -12.408 -8.650 1.00 53.03 317 LYS A N 1
ATOM 2542 C CA . LYS A 1 317 ? 36.074 -12.363 -9.290 1.00 53.03 317 LYS A CA 1
ATOM 2543 C C . LYS A 1 317 ? 36.798 -11.026 -9.100 1.00 53.03 317 LYS A C 1
ATOM 2545 O O . LYS A 1 317 ? 37.885 -10.870 -9.652 1.00 53.03 317 LYS A O 1
ATOM 2550 N N . LEU A 1 318 ? 36.182 -10.085 -8.385 1.00 49.09 318 LEU A N 1
ATOM 2551 C CA . LEU A 1 318 ? 36.792 -8.841 -7.907 1.00 49.09 318 LEU A CA 1
ATOM 2552 C C . LEU A 1 318 ? 37.382 -9.076 -6.514 1.00 49.09 318 LEU A C 1
ATOM 2554 O O . LEU A 1 318 ? 38.468 -8.517 -6.257 1.00 49.09 318 LEU A O 1
#

Foldseek 3Di:
DVLLVLLLVQLVVLQVVCVVVLAASKAFQVRSVVSSQVSCCVPVVDHDPDPVRVVVSLVVCCVVVQKNADPDPQGNGMIRSHVVVVVVLLVLVVDDCVSVVQCQAQKHWLVCNCVSPVSHCHDPPPPSRNSQVSCCVVVCWHDLDPTMIGRLSNHAAPVCCVPRWDKDWFPLDDPPVPPDPPPPDDDPDDDDDDDDDDDDDPPDPDPPDPPPDDDDDDDDPVPDDDDDDDDPDDDQSRQSVVVSVVSNDCVVSVCVNVVDDDDVVLVVDPVSVVVQPWIWIWTDGNFWIFTDTHNDTPDIDGDDDQVDQDPPDDPVVD